Protein AF-0000000068006806 (afdb_homodimer)

Sequence (220 aa):
MESPNSTTNQHSLTNNLVTVPIPILPSEGTYAYVFVKGSLYARDSSIFGCSTDEVQALSKRFQISSIPIDNGVVIKVAPSLIINSLAQLGYKVISSTGEAEVVWTLQRELMESPNSTTNQHSLTNNLVTVPIPILPSEGTYAYVFVKGSLYARDSSIFGCSTDEVQALSKRFQISSIPIDNGVVIKVAPSLIINSLAQLGYKVISSTGEAEVVWTLQREL

InterPro domains:
  IPR009112 GTP cyclohydrolase I, feedback regulatory protein [PF06399] (73-109)
  IPR036717 GFRP superfamily [G3DSA:3.30.1410.10] (33-109)

Secondary structure (DSSP, 8-state):
------------------------------EEEEEEEE-TT-S-EEEES--HHHHHHHHHHHT--EEEETTEEEESS-HHHHHHHHHHTT-EEEEEEESSSEEEEEEEE-/------------------------------EEEEEEEE-TT-S-EEEES--HHHHHHHHHHHT--EEEETTEEEESS-HHHHHHHHHHTT-EEEEEEESSSEEEEEEEE-

Foldseek 3Di:
DDPPPPPPPPPPPPPPPPPPPPPPPPPPFDKFKKKWKDAQPAQKIWIARDDPVLQVVVCVVVVFDWDDDVRTTMTRHGRVVVVVSVVVVAWDFDDWDDDRMIMTMIMHGD/DPDPPPPPPPPPPPPPPPPPPPPPPPPPFDKFKKKWKDAQPAQKIWIARDDPVLQVVVCVVVVFDWDDDVRTTMTRHGRVVVQVSVVVVAWDFDDWDDDRMIMTMIMHGD

Nearest PDB structures (foldseek):
  1wpl-assembly1_K  TM=7.212E-01  e=1.334E-03  Rattus norvegicus
  6g57-assembly1_B  TM=4.844E-01  e=5.124E-02  Homo sapiens
  8ryd-assembly1_B  TM=4.119E-01  e=1.027E-01  Pseudomonas aeruginosa
  1ve3-assembly1_A-3  TM=4.034E-01  e=9.271E-01  Pyrococcus horikoshii
  6mac-assembly1_K-2  TM=1.979E-01  e=7.456E+00  Homo sapiens

Structure (mmCIF, N/CA/C/O backbone):
data_AF-0000000068006806-model_v1
#
loop_
_entity.id
_entity.type
_entity.pdbx_description
1 polymer 'Uncharacterized protein'
#
loop_
_atom_site.group_PDB
_atom_site.id
_atom_site.type_symbol
_atom_site.label_atom_id
_atom_site.label_alt_id
_atom_site.label_comp_id
_atom_site.label_asym_id
_atom_site.label_entity_id
_atom_site.label_seq_id
_atom_site.pdbx_PDB_ins_code
_atom_site.Cartn_x
_atom_site.Cartn_y
_atom_site.Cartn_z
_atom_site.occupancy
_atom_site.B_iso_or_equiv
_atom_site.auth_seq_id
_atom_site.auth_comp_id
_atom_site.auth_asym_id
_atom_site.auth_atom_id
_atom_site.pdbx_PDB_model_num
ATOM 1 N N . MET A 1 1 ? -13.344 79.625 37.75 1 36.62 1 MET A N 1
ATOM 2 C CA . MET A 1 1 ? -12.68 79.062 36.594 1 36.62 1 MET A CA 1
ATOM 3 C C . MET A 1 1 ? -13.023 77.562 36.469 1 36.62 1 MET A C 1
ATOM 5 O O . MET A 1 1 ? -12.523 76.75 37.219 1 36.62 1 MET A O 1
ATOM 9 N N . GLU A 1 2 ? -14.336 77.188 36.156 1 45.06 2 GLU A N 1
ATOM 10 C CA . GLU A 1 2 ? -15.07 75.938 36.094 1 45.06 2 GLU A CA 1
ATOM 11 C C . GLU A 1 2 ? -14.531 75.062 35 1 45.06 2 GLU A C 1
ATOM 13 O O . GLU A 1 2 ? -14.438 75.438 33.844 1 45.06 2 GLU A O 1
ATOM 18 N N . SER A 1 3 ? -13.547 74.188 35.344 1 49.91 3 SER A N 1
ATOM 19 C CA . SER A 1 3 ? -12.852 73.188 34.5 1 49.91 3 SER A CA 1
ATOM 20 C C . SER A 1 3 ? -13.836 72.25 33.812 1 49.91 3 SER A C 1
ATOM 22 O O . SER A 1 3 ? -14.734 71.688 34.469 1 49.91 3 SER A O 1
ATOM 24 N N . PRO A 1 4 ? -14.148 72.438 32.5 1 45.25 4 PRO A N 1
ATOM 25 C CA . PRO A 1 4 ? -15.047 71.562 31.734 1 45.25 4 PRO A CA 1
ATOM 26 C C . PRO A 1 4 ? -14.633 70.125 31.781 1 45.25 4 PRO A C 1
ATOM 28 O O . PRO A 1 4 ? -13.445 69.812 31.703 1 45.25 4 PRO A O 1
ATOM 31 N N . ASN A 1 5 ? -15.281 69.25 32.594 1 45.53 5 ASN A N 1
ATOM 32 C CA . ASN A 1 5 ? -15.172 67.812 32.719 1 45.53 5 ASN A CA 1
ATOM 33 C C . ASN A 1 5 ? -15.414 67.125 31.375 1 45.53 5 ASN A C 1
ATOM 35 O O . ASN A 1 5 ? -16.516 67.125 30.844 1 45.53 5 ASN A O 1
ATOM 39 N N . SER A 1 6 ? -14.516 67.25 30.359 1 45.56 6 SER A N 1
ATOM 40 C CA . SER A 1 6 ? -14.617 66.5 29.125 1 45.56 6 SER A CA 1
ATOM 41 C C . SER A 1 6 ? -14.758 65 29.391 1 45.56 6 SER A C 1
ATOM 43 O O . SER A 1 6 ? -13.875 64.375 30 1 45.56 6 SER A O 1
ATOM 45 N N . THR A 1 7 ? -16.016 64.5 29.594 1 43.03 7 THR A N 1
ATOM 46 C CA . THR A 1 7 ? -16.344 63.062 29.641 1 43.03 7 THR A CA 1
ATOM 47 C C . THR A 1 7 ? -15.828 62.344 28.391 1 43.03 7 THR A C 1
ATOM 49 O O . THR A 1 7 ? -16.219 62.656 27.281 1 43.03 7 THR A O 1
ATOM 52 N N . THR A 1 8 ? -14.539 61.938 28.406 1 37.19 8 THR A N 1
ATOM 53 C CA . THR A 1 8 ? -13.938 61.094 27.406 1 37.19 8 THR A CA 1
ATOM 54 C C . THR A 1 8 ? -14.805 59.844 27.172 1 37.19 8 THR A C 1
ATOM 56 O O . THR A 1 8 ? -15.07 59.094 28.109 1 37.19 8 THR A O 1
ATOM 59 N N . ASN A 1 9 ? -15.781 59.844 26.234 1 38.38 9 ASN A N 1
ATOM 60 C CA . ASN A 1 9 ? -16.484 58.688 25.703 1 38.38 9 ASN A CA 1
ATOM 61 C C . ASN A 1 9 ? -15.523 57.594 25.312 1 38.38 9 ASN A C 1
ATOM 63 O O . ASN A 1 9 ? -14.75 57.719 24.359 1 38.38 9 ASN A O 1
ATOM 67 N N . GLN A 1 10 ? -14.914 56.906 26.297 1 35.94 10 GLN A N 1
ATOM 68 C CA . GLN A 1 10 ? -14.133 55.688 25.984 1 35.94 10 GLN A CA 1
ATOM 69 C C . GLN A 1 10 ? -14.961 54.688 25.172 1 35.94 10 GLN A C 1
ATOM 71 O O . GLN A 1 10 ? -15.945 54.156 25.672 1 35.94 10 GLN A O 1
ATOM 76 N N . HIS A 1 11 ? -15.172 54.938 23.891 1 38.81 11 HIS A N 1
ATOM 77 C CA . HIS A 1 11 ? -15.703 53.906 23.047 1 38.81 11 HIS A CA 1
ATOM 78 C C . HIS A 1 11 ? -14.953 52.594 23.266 1 38.81 11 HIS A C 1
ATOM 80 O O . HIS A 1 11 ? -13.734 52.531 23.109 1 38.81 11 HIS A O 1
ATOM 86 N N . SER A 1 12 ? -15.391 51.812 24.281 1 41.09 12 SER A N 1
ATOM 87 C CA . SER A 1 12 ? -14.953 50.438 24.453 1 41.09 12 SER A CA 1
ATOM 88 C C . SER A 1 12 ? -14.984 49.688 23.141 1 41.09 12 SER A C 1
ATOM 90 O O . SER A 1 12 ? -16.047 49.531 22.516 1 41.09 12 SER A O 1
ATOM 92 N N . LEU A 1 13 ? -13.961 49.844 22.328 1 36.34 13 LEU A N 1
ATOM 93 C CA . LEU A 1 13 ? -13.797 48.938 21.203 1 36.34 13 LEU A CA 1
ATOM 94 C C . LEU A 1 13 ? -13.938 47.5 21.656 1 36.34 13 LEU A C 1
ATOM 96 O O . LEU A 1 13 ? -13.102 46.969 22.391 1 36.34 13 LEU A O 1
ATOM 100 N N . THR A 1 14 ? -15.188 47.125 21.969 1 34.59 14 THR A N 1
ATOM 101 C CA . THR A 1 14 ? -15.406 45.688 22.109 1 34.59 14 THR A CA 1
ATOM 102 C C . THR A 1 14 ? -14.828 44.938 20.922 1 34.59 14 THR A C 1
ATOM 104 O O . THR A 1 14 ? -15.188 45.188 19.781 1 34.59 14 THR A O 1
ATOM 107 N N . ASN A 1 15 ? -13.5 44.75 20.953 1 32.19 15 ASN A N 1
ATOM 108 C CA . ASN A 1 15 ? -12.914 43.781 20.016 1 32.19 15 ASN A CA 1
ATOM 109 C C . ASN A 1 15 ? -13.742 42.5 19.938 1 32.19 15 ASN A C 1
ATOM 111 O O . ASN A 1 15 ? -13.891 41.781 20.938 1 32.19 15 ASN A O 1
ATOM 115 N N . ASN A 1 16 ? -14.875 42.531 19.219 1 35.47 16 ASN A N 1
ATOM 116 C CA . ASN A 1 16 ? -15.531 41.281 18.891 1 35.47 16 ASN A CA 1
ATOM 117 C C . ASN A 1 16 ? -14.523 40.219 18.453 1 35.47 16 ASN A C 1
ATOM 119 O O . ASN A 1 16 ? -13.922 40.312 17.391 1 35.47 16 ASN A O 1
ATOM 123 N N . LEU A 1 17 ? -13.789 39.656 19.391 1 34.5 17 LEU A N 1
ATOM 124 C CA . LEU A 1 17 ? -12.992 38.469 19.141 1 34.5 17 LEU A CA 1
ATOM 125 C C . LEU A 1 17 ? -13.797 37.438 18.344 1 34.5 17 LEU A C 1
ATOM 127 O O . LEU A 1 17 ? -14.805 36.938 18.844 1 34.5 17 LEU A O 1
ATOM 131 N N . VAL A 1 18 ? -14.047 37.656 17.094 1 34.06 18 VAL A N 1
ATOM 132 C CA . VAL A 1 18 ? -14.633 36.594 16.281 1 34.06 18 VAL A CA 1
ATOM 133 C C . VAL A 1 18 ? -13.781 35.344 16.391 1 34.06 18 VAL A C 1
ATOM 135 O O . VAL A 1 18 ? -12.586 35.344 16.078 1 34.06 18 VAL A O 1
ATOM 138 N N . THR A 1 19 ? -14.023 34.531 17.375 1 36.97 19 THR A N 1
ATOM 139 C CA . THR A 1 19 ? -13.422 33.188 17.391 1 36.97 19 THR A CA 1
ATOM 140 C C . THR A 1 19 ? -13.797 32.438 16.125 1 36.97 19 THR A C 1
ATOM 142 O O . THR A 1 19 ? -14.977 32.188 15.875 1 36.97 19 THR A O 1
ATOM 145 N N . VAL A 1 20 ? -13.195 32.688 15.078 1 36.69 20 VAL A N 1
ATOM 146 C CA . VAL A 1 20 ? -13.422 31.828 13.914 1 36.69 20 VAL A CA 1
ATOM 147 C C . VAL A 1 20 ? -13.148 30.375 14.281 1 36.69 20 VAL A C 1
ATOM 149 O O . VAL A 1 20 ? -12.047 30.016 14.711 1 36.69 20 VAL A O 1
ATOM 152 N N . PRO A 1 21 ? -14.242 29.656 14.625 1 34.88 21 PRO A N 1
ATOM 153 C CA . PRO A 1 21 ? -13.914 28.25 14.859 1 34.88 21 PRO A CA 1
ATOM 154 C C . PRO A 1 21 ? -12.984 27.688 13.789 1 34.88 21 PRO A C 1
ATOM 156 O O . PRO A 1 21 ? -13.141 27.984 12.602 1 34.88 21 PRO A O 1
ATOM 159 N N . ILE A 1 22 ? -11.711 27.594 13.984 1 37.59 22 ILE A N 1
ATOM 160 C CA . ILE A 1 22 ? -10.891 26.828 13.062 1 37.59 22 ILE A CA 1
ATOM 161 C C . ILE A 1 22 ? -11.562 25.484 12.773 1 37.59 22 ILE A C 1
ATOM 163 O O . ILE A 1 22 ? -11.883 24.734 13.695 1 37.59 22 ILE A O 1
ATOM 167 N N . PRO A 1 23 ? -12.281 25.438 11.672 1 36.56 23 PRO A N 1
ATOM 168 C CA . PRO A 1 23 ? -12.836 24.094 11.477 1 36.56 23 PRO A CA 1
ATOM 169 C C . PRO A 1 23 ? -11.867 22.984 11.883 1 36.56 23 PRO A C 1
ATOM 171 O O . PRO A 1 23 ? -10.656 23.125 11.719 1 36.56 23 PRO A O 1
ATOM 174 N N . ILE A 1 24 ? -12.109 22.312 12.961 1 41.22 24 ILE A N 1
ATOM 175 C CA . ILE A 1 24 ? -11.344 21.109 13.25 1 41.22 24 ILE A CA 1
ATOM 176 C C . ILE A 1 24 ? -11.078 20.344 11.961 1 41.22 24 ILE A C 1
ATOM 178 O O . ILE A 1 24 ? -12.016 19.938 11.266 1 41.22 24 ILE A O 1
ATOM 182 N N . LEU A 1 25 ? -10.219 20.719 11.094 1 43.91 25 LEU A N 1
ATOM 183 C CA . LEU A 1 25 ? -9.883 19.906 9.938 1 43.91 25 LEU A CA 1
ATOM 184 C C . LEU A 1 25 ? -10.086 18.422 10.242 1 43.91 25 LEU A C 1
ATOM 186 O O . LEU A 1 25 ? -9.672 17.938 11.305 1 43.91 25 LEU A O 1
ATOM 190 N N . PRO A 1 26 ? -11.094 17.828 9.703 1 45.5 26 PRO A N 1
ATOM 191 C CA . PRO A 1 26 ? -11.273 16.391 9.977 1 45.5 26 PRO A CA 1
ATOM 192 C C . PRO A 1 26 ? -9.945 15.664 10.164 1 45.5 26 PRO A C 1
ATOM 194 O O . PRO A 1 26 ? -8.969 15.961 9.477 1 45.5 26 PRO A O 1
ATOM 197 N N . SER A 1 27 ? -9.602 15.289 11.391 1 51.03 27 SER A N 1
ATOM 198 C CA . SER A 1 27 ? -8.414 14.477 11.633 1 51.03 27 SER A CA 1
ATOM 199 C C . SER A 1 27 ? -8.18 13.484 10.492 1 51.03 27 SER A C 1
ATOM 201 O O . SER A 1 27 ? -9.094 12.742 10.117 1 51.03 27 SER A O 1
ATOM 203 N N . GLU A 1 28 ? -7.543 13.93 9.469 1 61.91 28 GLU A N 1
ATOM 204 C CA . GLU A 1 28 ? -7.328 12.977 8.383 1 61.91 28 GLU A CA 1
ATOM 205 C C . GLU A 1 28 ? -7.145 11.562 8.922 1 61.91 28 GLU A C 1
ATOM 207 O O . GLU A 1 28 ? -6.398 11.344 9.883 1 61.91 28 GLU A O 1
ATOM 212 N N . GLY A 1 29 ? -8.133 10.719 8.734 1 76.62 29 GLY A N 1
ATOM 213 C CA . GLY A 1 29 ? -8.211 9.352 9.227 1 76.62 29 GLY A CA 1
ATOM 214 C C . GLY A 1 29 ? -6.984 8.523 8.891 1 76.62 29 GLY A C 1
ATOM 215 O O . GLY A 1 29 ? -6.094 8.992 8.172 1 76.62 29 GLY A O 1
ATOM 216 N N . THR A 1 30 ? -6.738 7.504 9.648 1 90.5 30 THR A N 1
ATOM 217 C CA . THR A 1 30 ? -5.727 6.492 9.375 1 90.5 30 THR A CA 1
ATOM 218 C C . THR A 1 30 ? -6.215 5.52 8.305 1 90.5 30 THR A C 1
ATOM 220 O O . THR A 1 30 ? -7.414 5.25 8.203 1 90.5 30 THR A O 1
ATOM 223 N N . TYR A 1 31 ? -5.332 5.129 7.504 1 96.06 31 TYR A N 1
ATOM 224 C CA . TYR A 1 31 ? -5.711 4.289 6.375 1 96.06 31 TYR A CA 1
ATOM 225 C C . TYR A 1 31 ? -4.914 2.988 6.375 1 96.06 31 TYR A C 1
ATOM 227 O O . TYR A 1 31 ? -3.799 2.936 6.895 1 96.06 31 TYR A O 1
ATOM 235 N N . ALA A 1 32 ? -5.539 2.006 5.848 1 97.88 32 ALA A N 1
ATOM 236 C CA . ALA A 1 32 ? -4.867 0.764 5.469 1 97.88 32 ALA A CA 1
ATOM 237 C C . ALA A 1 32 ? -4.77 0.633 3.953 1 97.88 32 ALA A C 1
ATOM 239 O O . ALA A 1 32 ? -5.691 1.026 3.23 1 97.88 32 ALA A O 1
ATOM 240 N N . TYR A 1 33 ? -3.643 0.091 3.557 1 98.75 33 TYR A N 1
ATOM 241 C CA . TYR A 1 33 ? -3.436 -0.106 2.127 1 98.75 33 TYR A CA 1
ATOM 242 C C . TYR A 1 33 ? -3.277 -1.586 1.798 1 98.75 33 TYR A C 1
ATOM 244 O O . TYR A 1 33 ? -2.631 -2.328 2.541 1 98.75 33 TYR A O 1
ATOM 252 N N . VAL A 1 34 ? -3.881 -1.957 0.67 1 98.94 34 VAL A N 1
ATOM 253 C CA . VAL A 1 34 ? -3.705 -3.266 0.048 1 98.94 34 VAL A CA 1
ATOM 254 C C . VAL A 1 34 ? -3.33 -3.092 -1.423 1 98.94 34 VAL A C 1
ATOM 256 O O . VAL A 1 34 ? -3.609 -2.051 -2.021 1 98.94 34 VAL A O 1
ATOM 259 N N . PHE A 1 35 ? -2.66 -4.059 -1.944 1 98.88 35 PHE A N 1
ATOM 260 C CA . PHE A 1 35 ? -2.158 -4.004 -3.312 1 98.88 35 PHE A CA 1
ATOM 261 C C . PHE A 1 35 ? -2.553 -5.258 -4.082 1 98.88 35 PHE A C 1
ATOM 263 O O . PHE A 1 35 ? -2.395 -6.375 -3.586 1 98.88 35 PHE A O 1
ATOM 270 N N . VAL A 1 36 ? -3.074 -5.059 -5.238 1 98.88 36 VAL A N 1
ATOM 271 C CA . VAL A 1 36 ? -3.387 -6.148 -6.156 1 98.88 36 VAL A CA 1
ATOM 272 C C . VAL A 1 36 ? -2.529 -6.031 -7.414 1 98.88 36 VAL A C 1
ATOM 274 O O . VAL A 1 36 ? -2.439 -4.953 -8.008 1 98.88 36 VAL A O 1
ATOM 277 N N . LYS A 1 37 ? -1.861 -7.055 -7.758 1 98.69 37 LYS A N 1
ATOM 278 C CA . LYS A 1 37 ? -1.035 -7.082 -8.961 1 98.69 37 LYS A CA 1
ATOM 279 C C . LYS A 1 37 ? -1.467 -8.203 -9.898 1 98.69 37 LYS A C 1
ATOM 281 O O . LYS A 1 37 ? -1.68 -9.336 -9.461 1 98.69 37 LYS A O 1
ATOM 286 N N . GLY A 1 38 ? -1.641 -7.871 -11.109 1 98.31 38 GLY A N 1
ATOM 287 C CA . GLY A 1 38 ? -1.981 -8.867 -12.109 1 98.31 38 GLY A CA 1
ATOM 288 C C . GLY A 1 38 ? -2.326 -8.266 -13.461 1 98.31 38 GLY A C 1
ATOM 289 O O . GLY A 1 38 ? -2.281 -7.043 -13.633 1 98.31 38 GLY A O 1
ATOM 290 N N . SER A 1 39 ? -2.541 -9.117 -14.461 1 98.06 39 SER A N 1
ATOM 291 C CA . SER A 1 39 ? -3.086 -8.742 -15.758 1 98.06 39 SER A CA 1
ATOM 292 C C . SER A 1 39 ? -4.602 -8.898 -15.789 1 98.06 39 SER A C 1
ATOM 294 O O . SER A 1 39 ? -5.141 -9.867 -15.25 1 98.06 39 SER A O 1
ATOM 296 N N . LEU A 1 40 ? -5.23 -7.91 -16.469 1 97.56 40 LEU A N 1
ATOM 297 C CA . LEU A 1 40 ? -6.684 -7.992 -16.578 1 97.56 40 LEU A CA 1
ATOM 298 C C . LEU A 1 40 ? -7.105 -9.188 -17.422 1 97.56 40 LEU A C 1
ATOM 300 O O . LEU A 1 40 ? -8.266 -9.594 -17.391 1 97.56 40 LEU A O 1
ATOM 304 N N . TYR A 1 41 ? -6.133 -9.781 -18.156 1 98.06 41 TYR A N 1
ATOM 305 C CA . TYR A 1 41 ? -6.402 -10.953 -18.969 1 98.06 41 TYR A CA 1
ATOM 306 C C . TYR A 1 41 ? -6.121 -12.234 -18.203 1 98.06 41 TYR A C 1
ATOM 308 O O . TYR A 1 41 ? -6.41 -13.336 -18.688 1 98.06 41 TYR A O 1
ATOM 316 N N . ALA A 1 42 ? -5.57 -12.172 -17.094 1 98.19 42 ALA A N 1
ATOM 317 C CA . ALA A 1 42 ? -5.148 -13.336 -16.328 1 98.19 42 ALA A CA 1
ATOM 318 C C . ALA A 1 42 ? -6.289 -13.867 -15.453 1 98.19 42 ALA A C 1
ATOM 320 O O . ALA A 1 42 ? -7.316 -13.203 -15.297 1 98.19 42 ALA A O 1
ATOM 321 N N . ARG A 1 43 ? -6 -15.086 -15 1 98.25 43 ARG A N 1
ATOM 322 C CA . ARG A 1 43 ? -6.992 -15.742 -14.156 1 98.25 43 ARG A CA 1
ATOM 323 C C . ARG A 1 43 ? -6.492 -15.883 -12.727 1 98.25 43 ARG A C 1
ATOM 325 O O . ARG A 1 43 ? -7.008 -16.688 -11.961 1 98.25 43 ARG A O 1
ATOM 332 N N . ASP A 1 44 ? -5.422 -15.133 -12.445 1 98.62 44 ASP A N 1
ATOM 333 C CA . ASP A 1 44 ? -4.887 -15.102 -11.086 1 98.62 44 ASP A CA 1
ATOM 334 C C . ASP A 1 44 ? -4.461 -13.695 -10.688 1 98.62 44 ASP A C 1
ATOM 336 O O . ASP A 1 44 ? -4.242 -12.836 -11.555 1 98.62 44 ASP A O 1
ATOM 340 N N . SER A 1 45 ? -4.43 -13.43 -9.445 1 98.69 45 SER A N 1
ATOM 341 C CA . SER A 1 45 ? -4.023 -12.148 -8.867 1 98.69 45 SER A CA 1
ATOM 342 C C . SER A 1 45 ? -3.086 -12.352 -7.684 1 98.69 45 SER A C 1
ATOM 344 O O . SER A 1 45 ? -3.299 -13.242 -6.859 1 98.69 45 SER A O 1
ATOM 346 N N . SER A 1 46 ? -2.027 -11.562 -7.625 1 98.69 46 SER A N 1
ATOM 347 C CA . SER A 1 46 ? -1.233 -11.445 -6.406 1 98.69 46 SER A CA 1
ATOM 348 C C . SER A 1 46 ? -1.757 -10.328 -5.512 1 98.69 46 SER A C 1
ATOM 350 O O . SER A 1 46 ? -2.025 -9.219 -5.984 1 98.69 46 SER A O 1
ATOM 352 N N . ILE A 1 47 ? -1.908 -10.617 -4.234 1 98.88 47 ILE A N 1
ATOM 353 C CA . ILE A 1 47 ? -2.488 -9.68 -3.275 1 98.88 47 ILE A CA 1
ATOM 354 C C . ILE A 1 47 ? -1.522 -9.469 -2.111 1 98.88 47 ILE A C 1
ATOM 356 O O . ILE A 1 47 ? -0.971 -10.43 -1.572 1 98.88 47 ILE A O 1
ATOM 360 N N . PHE A 1 48 ? -1.288 -8.203 -1.729 1 98.75 48 PHE A N 1
ATOM 361 C CA . PHE A 1 48 ? -0.385 -7.84 -0.642 1 98.75 48 PHE A CA 1
ATOM 362 C C . PHE A 1 48 ? -1.075 -6.914 0.351 1 98.75 48 PHE A C 1
ATOM 364 O O . PHE A 1 48 ? -1.918 -6.102 -0.033 1 98.75 48 PHE A O 1
ATOM 371 N N . GLY A 1 49 ? -0.733 -7.031 1.611 1 98.62 49 GLY A N 1
ATOM 372 C CA . GLY A 1 49 ? -1.231 -6.109 2.617 1 98.62 49 GLY A CA 1
ATOM 373 C C . GLY A 1 49 ? -2.533 -6.562 3.252 1 98.62 49 GLY A C 1
ATOM 374 O O . GLY A 1 49 ? -2.945 -6.027 4.281 1 98.62 49 GLY A O 1
ATOM 375 N N . CYS A 1 50 ? -3.174 -7.52 2.732 1 98.38 50 CYS A N 1
ATOM 376 C CA . CYS A 1 50 ? -4.426 -8 3.305 1 98.38 50 CYS A CA 1
ATOM 377 C C . CYS A 1 50 ? -4.18 -8.742 4.617 1 98.38 50 CYS A C 1
ATOM 379 O O . CYS A 1 50 ? -3.205 -9.484 4.738 1 98.38 50 CYS A O 1
ATOM 381 N N . SER A 1 51 ? -5.109 -8.523 5.484 1 97.69 51 SER A N 1
ATOM 382 C CA . SER A 1 51 ? -5.09 -9.359 6.68 1 97.69 51 SER A CA 1
ATOM 383 C C . SER A 1 51 ? -5.43 -10.805 6.348 1 97.69 51 SER A C 1
ATOM 385 O O . SER A 1 51 ? -5.988 -11.094 5.285 1 97.69 51 SER A O 1
ATOM 387 N N . THR A 1 52 ? -5.105 -11.727 7.324 1 97.31 52 THR A N 1
ATOM 388 C CA . THR A 1 52 ? -5.438 -13.141 7.176 1 97.31 52 THR A CA 1
ATOM 389 C C . THR A 1 52 ? -6.949 -13.328 7.047 1 97.31 52 THR A C 1
ATOM 391 O O . THR A 1 52 ? -7.414 -14.133 6.238 1 97.31 52 THR A O 1
ATOM 394 N N . ASP A 1 53 ? -7.75 -12.594 7.797 1 97.75 53 ASP A N 1
ATOM 395 C CA . ASP A 1 53 ? -9.203 -12.688 7.746 1 97.75 53 ASP A CA 1
ATOM 396 C C . ASP A 1 53 ? -9.734 -12.281 6.375 1 97.75 53 ASP A C 1
ATOM 398 O O . ASP A 1 53 ? -10.664 -12.898 5.852 1 97.75 53 ASP A O 1
ATOM 402 N N . GLU A 1 54 ? -9.148 -11.211 5.91 1 98.12 54 GLU A N 1
ATOM 403 C CA . GLU A 1 54 ? -9.578 -10.727 4.602 1 98.12 54 GLU A CA 1
ATOM 404 C C . GLU A 1 54 ? -9.266 -11.742 3.508 1 98.12 54 GLU A C 1
ATOM 406 O O . GLU A 1 54 ? -10.086 -11.977 2.617 1 98.12 54 GLU A O 1
ATOM 411 N N . VAL A 1 55 ? -8.109 -12.367 3.559 1 98.56 55 VAL A N 1
ATOM 412 C CA . VAL A 1 55 ? -7.723 -13.398 2.602 1 98.56 55 VAL A CA 1
ATOM 413 C C . VAL A 1 55 ? -8.688 -14.578 2.695 1 98.56 55 VAL A C 1
ATOM 415 O O . VAL A 1 55 ? -9.117 -15.125 1.673 1 98.56 55 VAL A O 1
ATOM 418 N N . GLN A 1 56 ? -9.016 -14.945 3.861 1 98 56 GLN A N 1
ATOM 419 C CA . GLN A 1 56 ? -9.945 -16.047 4.066 1 98 56 GLN A CA 1
ATOM 420 C C . GLN A 1 56 ? -11.32 -15.719 3.502 1 98 56 GLN A C 1
ATOM 422 O O . GLN A 1 56 ? -11.984 -16.594 2.928 1 98 56 GLN A O 1
ATOM 427 N N . ALA A 1 57 ? -11.727 -14.5 3.646 1 97.75 57 ALA A N 1
ATOM 428 C CA . ALA A 1 57 ? -13.016 -14.062 3.109 1 97.75 57 ALA A CA 1
ATOM 429 C C . ALA A 1 57 ? -13.039 -14.172 1.588 1 97.75 57 ALA A C 1
ATOM 431 O O . ALA A 1 57 ? -14.031 -14.617 1.007 1 97.75 57 ALA A O 1
ATOM 432 N N . LEU A 1 58 ? -11.953 -13.742 1.021 1 98.19 58 LEU A N 1
ATOM 433 C CA . LEU A 1 58 ? -11.844 -13.836 -0.431 1 98.19 58 LEU A CA 1
ATOM 434 C C . LEU A 1 58 ? -11.898 -15.289 -0.882 1 98.19 58 LEU A C 1
ATOM 436 O O . LEU A 1 58 ? -12.617 -15.625 -1.826 1 98.19 58 LEU A O 1
ATOM 440 N N . SER A 1 59 ? -11.148 -16.141 -0.222 1 98.12 59 SER A N 1
ATOM 441 C CA . SER A 1 59 ? -11.102 -17.547 -0.562 1 98.12 59 SER A CA 1
ATOM 442 C C . SER A 1 59 ? -12.477 -18.203 -0.444 1 98.12 59 SER A C 1
ATOM 444 O O . SER A 1 59 ? -12.867 -19 -1.297 1 98.12 59 SER A O 1
ATOM 446 N N . LYS A 1 60 ? -13.109 -17.844 0.583 1 97.56 60 LYS A N 1
ATOM 447 C CA . LYS A 1 60 ? -14.453 -18.391 0.812 1 97.56 60 LYS A CA 1
ATOM 448 C C . LYS A 1 60 ? -15.422 -17.906 -0.261 1 97.56 60 LYS A C 1
ATOM 450 O O . LYS A 1 60 ? -16.234 -18.688 -0.758 1 97.56 60 LYS A O 1
ATOM 455 N N . ARG A 1 61 ? -15.352 -16.688 -0.601 1 97.75 61 ARG A N 1
ATOM 456 C CA . ARG A 1 61 ? -16.25 -16.078 -1.582 1 97.75 61 ARG A CA 1
ATOM 457 C C . ARG A 1 61 ? -16.156 -16.797 -2.924 1 97.75 61 ARG A C 1
ATOM 459 O O . ARG A 1 61 ? -17.172 -17.031 -3.588 1 97.75 61 ARG A O 1
ATOM 466 N N . PHE A 1 62 ? -14.945 -17.094 -3.277 1 98.06 62 PHE A N 1
ATOM 467 C CA . PHE A 1 62 ? -14.742 -17.656 -4.609 1 98.06 62 PHE A CA 1
ATOM 468 C C . PHE A 1 62 ? -14.562 -19.156 -4.539 1 98.06 62 PHE A C 1
ATOM 470 O O . PHE A 1 62 ? -14.383 -19.812 -5.566 1 98.06 62 PHE A O 1
ATOM 477 N N . GLN A 1 63 ? -14.562 -19.797 -3.363 1 98.06 63 GLN A N 1
ATOM 478 C CA . GLN A 1 63 ? -14.359 -21.234 -3.152 1 98.06 63 GLN A CA 1
ATOM 479 C C . GLN A 1 63 ? -13.047 -21.703 -3.773 1 98.06 63 GLN A C 1
ATOM 481 O O . GLN A 1 63 ? -13.016 -22.703 -4.48 1 98.06 63 GLN A O 1
ATOM 486 N N . ILE A 1 64 ? -12 -20.922 -3.627 1 98.12 64 ILE A N 1
ATOM 487 C CA . ILE A 1 64 ? -10.664 -21.188 -4.148 1 98.12 64 ILE A CA 1
ATOM 488 C C . ILE A 1 64 ? -9.625 -20.922 -3.062 1 98.12 64 ILE A C 1
ATOM 490 O O . ILE A 1 64 ? -9.711 -19.922 -2.352 1 98.12 64 ILE A O 1
ATOM 494 N N . SER A 1 65 ? -8.672 -21.75 -2.904 1 97.62 65 SER A N 1
ATOM 495 C CA . SER A 1 65 ? -7.637 -21.562 -1.894 1 97.62 65 SER A CA 1
ATOM 496 C C . SER A 1 65 ? -6.602 -20.531 -2.346 1 97.62 65 SER A C 1
ATOM 498 O O . SER A 1 65 ? -6.363 -20.375 -3.543 1 97.62 65 SER A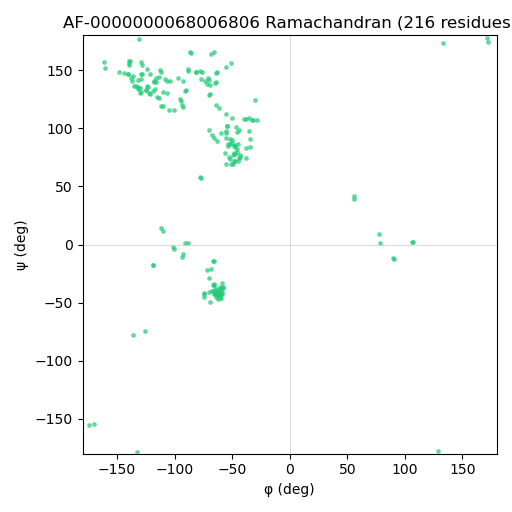 O 1
ATOM 500 N N . SER A 1 66 ? -6.082 -19.875 -1.424 1 98.38 66 SER A N 1
ATOM 501 C CA . SER A 1 66 ? -4.969 -18.969 -1.688 1 98.38 66 SER A CA 1
ATOM 502 C C . SER A 1 66 ? -3.629 -19.688 -1.589 1 98.38 66 SER A C 1
ATOM 504 O O . SER A 1 66 ? -3.498 -20.656 -0.848 1 98.38 66 SER A O 1
ATOM 506 N N . ILE A 1 67 ? -2.623 -19.219 -2.35 1 98.5 67 ILE A N 1
ATOM 507 C CA . ILE A 1 67 ? -1.26 -19.75 -2.328 1 98.5 67 ILE A CA 1
ATOM 508 C C . ILE A 1 67 ? -0.317 -18.703 -1.737 1 98.5 67 ILE A C 1
ATOM 510 O O . ILE A 1 67 ? -0.21 -17.578 -2.258 1 98.5 67 ILE A O 1
ATOM 514 N N . PRO A 1 68 ? 0.35 -19 -0.63 1 98.25 68 PRO A N 1
ATOM 515 C CA . PRO A 1 68 ? 1.267 -18.031 -0.031 1 98.25 68 PRO A CA 1
ATOM 516 C C . PRO A 1 68 ? 2.459 -17.703 -0.931 1 98.25 68 PRO A C 1
ATOM 518 O O . PRO A 1 68 ? 3 -18.609 -1.585 1 98.25 68 PRO A O 1
ATOM 521 N N . ILE A 1 69 ? 2.896 -16.516 -1.025 1 98.19 69 ILE A N 1
ATOM 522 C CA . ILE A 1 69 ? 4.125 -16.031 -1.64 1 98.19 69 ILE A CA 1
ATOM 523 C C . ILE A 1 69 ? 4.82 -15.055 -0.694 1 98.19 69 ILE A C 1
ATOM 525 O O . ILE A 1 69 ? 4.32 -14.773 0.399 1 98.19 69 ILE A O 1
ATOM 529 N N . ASP A 1 70 ? 5.93 -14.523 -1.169 1 97.12 70 ASP A N 1
ATOM 530 C CA . ASP A 1 70 ? 6.602 -13.531 -0.34 1 97.12 70 ASP A CA 1
ATOM 531 C C . ASP A 1 70 ? 5.723 -12.289 -0.157 1 97.12 70 ASP A C 1
ATOM 533 O O . ASP A 1 70 ? 5.312 -11.664 -1.137 1 97.12 70 ASP A O 1
ATOM 537 N N . ASN A 1 71 ? 5.363 -11.938 1.012 1 98.12 71 ASN A N 1
ATOM 538 C CA . ASN A 1 71 ? 4.699 -10.703 1.424 1 98.12 71 ASN A CA 1
ATOM 539 C C . ASN A 1 71 ? 3.209 -10.742 1.102 1 98.12 71 ASN A C 1
ATOM 541 O O . ASN A 1 71 ? 2.514 -9.734 1.261 1 98.12 71 ASN A O 1
ATOM 545 N N . GLY A 1 72 ? 2.754 -11.906 0.534 1 98.62 72 GLY A N 1
ATOM 546 C CA . GLY A 1 72 ? 1.348 -11.914 0.165 1 98.62 72 GLY A CA 1
ATOM 547 C C . GLY A 1 72 ? 0.847 -13.289 -0.24 1 98.62 72 GLY A C 1
ATOM 548 O O . GLY A 1 72 ? 1.311 -14.305 0.283 1 98.62 72 GLY A O 1
ATOM 549 N N . VAL A 1 73 ? -0.246 -13.211 -1.091 1 98.88 73 VAL A N 1
ATOM 550 C CA . VAL A 1 73 ? -0.866 -14.445 -1.562 1 98.88 73 VAL A CA 1
ATOM 551 C C . VAL A 1 73 ? -1.213 -14.312 -3.043 1 98.88 73 VAL A C 1
ATOM 553 O O . VAL A 1 73 ? -1.342 -13.203 -3.562 1 98.88 73 VAL A O 1
ATOM 556 N N . VAL A 1 74 ? -1.329 -15.5 -3.637 1 98.81 74 VAL A N 1
ATOM 557 C CA . VAL A 1 74 ? -1.926 -15.594 -4.965 1 98.81 74 VAL A CA 1
ATOM 558 C C . VAL A 1 74 ? -3.283 -16.281 -4.875 1 98.81 74 VAL A C 1
ATOM 560 O O . VAL A 1 74 ? -3.424 -17.297 -4.188 1 98.81 74 VAL A O 1
ATOM 563 N N . ILE A 1 75 ? -4.23 -15.719 -5.461 1 98.75 75 ILE A N 1
ATOM 564 C CA . ILE A 1 75 ? -5.539 -16.344 -5.609 1 98.75 75 ILE A CA 1
ATOM 565 C C . ILE A 1 75 ? -5.863 -16.531 -7.09 1 98.75 75 ILE A C 1
ATOM 567 O O . ILE A 1 75 ? -5.684 -15.602 -7.887 1 98.75 75 ILE A O 1
ATOM 571 N N . LYS A 1 76 ? -6.301 -17.703 -7.48 1 98.75 76 LYS A N 1
ATOM 572 C CA . LYS A 1 76 ? -6.605 -18.016 -8.875 1 98.75 76 LYS A CA 1
ATOM 573 C C . LYS A 1 76 ? -7.945 -17.422 -9.289 1 98.75 76 LYS A C 1
ATOM 575 O O . LYS A 1 76 ? -8.859 -18.156 -9.695 1 98.75 76 LYS A O 1
ATOM 580 N N . VAL A 1 77 ? -8.055 -16.172 -9.156 1 98.75 77 VAL A N 1
ATOM 581 C CA . VAL A 1 77 ? -9.195 -15.336 -9.531 1 98.75 77 VAL A CA 1
ATOM 582 C C . VAL A 1 77 ? -8.703 -14.07 -10.227 1 98.75 77 VAL A C 1
ATOM 584 O O . VAL A 1 77 ? -7.691 -13.484 -9.828 1 98.75 77 VAL A O 1
ATOM 587 N N . ALA A 1 78 ? -9.453 -13.586 -11.203 1 98.81 78 ALA A N 1
ATOM 588 C CA . ALA A 1 78 ? -9.062 -12.422 -11.992 1 98.81 78 ALA A CA 1
ATOM 589 C C . ALA A 1 78 ? -8.992 -11.164 -11.125 1 98.81 78 ALA A C 1
ATOM 591 O O . ALA A 1 78 ? -9.82 -10.977 -10.227 1 98.81 78 ALA A O 1
ATOM 592 N N . PRO A 1 79 ? -8.078 -10.234 -11.461 1 98.75 79 PRO A N 1
ATOM 593 C CA . PRO A 1 79 ? -7.898 -9.031 -10.648 1 98.75 79 PRO A CA 1
ATOM 594 C C . PRO A 1 79 ? -9.172 -8.195 -10.547 1 98.75 79 PRO A C 1
ATOM 596 O O . PRO A 1 79 ? -9.461 -7.637 -9.484 1 98.75 79 PRO A O 1
ATOM 599 N N . SER A 1 80 ? -9.914 -8.125 -11.625 1 98.75 80 SER A N 1
ATOM 600 C CA . SER A 1 80 ? -11.125 -7.312 -11.609 1 98.75 80 SER A CA 1
ATOM 601 C C . SER A 1 80 ? -12.109 -7.812 -10.555 1 98.75 80 SER A C 1
ATOM 603 O O . SER A 1 80 ? -12.734 -7.012 -9.852 1 98.75 80 SER A O 1
ATOM 605 N N . LEU A 1 81 ? -12.18 -9.039 -10.391 1 98.75 81 LEU A N 1
ATOM 606 C CA . LEU A 1 81 ? -13.086 -9.633 -9.414 1 98.75 81 LEU A CA 1
ATOM 607 C C . LEU A 1 81 ? -12.562 -9.445 -8 1 98.75 81 LEU A C 1
ATOM 609 O O . LEU A 1 81 ? -13.328 -9.109 -7.09 1 98.75 81 LEU A O 1
ATOM 613 N N . ILE A 1 82 ? -11.242 -9.641 -7.805 1 98.88 82 ILE A N 1
ATOM 614 C CA . ILE A 1 82 ? -10.617 -9.453 -6.5 1 98.88 82 ILE A CA 1
ATOM 615 C C . ILE A 1 82 ? -10.82 -8.016 -6.031 1 98.88 82 ILE A C 1
ATOM 617 O O . ILE A 1 82 ? -11.234 -7.781 -4.895 1 98.88 82 ILE A O 1
ATOM 621 N N . ILE A 1 83 ? -10.594 -7.066 -6.918 1 98.88 83 ILE A N 1
ATOM 622 C CA . ILE A 1 83 ? -10.672 -5.652 -6.582 1 98.88 83 ILE A CA 1
ATOM 623 C C . ILE A 1 83 ? -12.109 -5.297 -6.199 1 98.88 83 ILE A C 1
ATOM 625 O O . ILE A 1 83 ? -12.344 -4.609 -5.203 1 98.88 83 ILE A O 1
ATOM 629 N N . ASN A 1 84 ? -13.047 -5.797 -6.914 1 98.75 84 ASN A N 1
ATOM 630 C CA . ASN A 1 84 ? -14.453 -5.527 -6.605 1 98.75 84 ASN A CA 1
ATOM 631 C C . ASN A 1 84 ? -14.867 -6.156 -5.281 1 98.75 84 ASN A C 1
ATOM 633 O O . ASN A 1 84 ? -15.703 -5.602 -4.559 1 98.75 84 ASN A O 1
ATOM 637 N N . SER A 1 85 ? -14.297 -7.305 -4.992 1 98.69 85 SER A N 1
ATOM 638 C CA . SER A 1 85 ? -14.578 -7.93 -3.703 1 98.69 85 SER A CA 1
ATOM 639 C C . SER A 1 85 ? -13.992 -7.117 -2.553 1 98.69 85 SER A C 1
ATOM 641 O O . SER A 1 85 ? -14.641 -6.957 -1.513 1 98.69 85 SER A O 1
ATOM 643 N N . LEU A 1 86 ? -12.812 -6.594 -2.74 1 98.69 86 LEU A N 1
ATOM 644 C CA . LEU A 1 86 ? -12.188 -5.742 -1.733 1 98.69 86 LEU A CA 1
ATOM 645 C C . LEU A 1 86 ? -12.969 -4.441 -1.558 1 98.69 86 LEU A C 1
ATOM 647 O O . LEU A 1 86 ? -13.062 -3.914 -0.447 1 98.69 86 LEU A O 1
ATOM 651 N N . ALA A 1 87 ? -13.547 -3.963 -2.695 1 98.56 87 ALA A N 1
ATOM 652 C CA . ALA A 1 87 ? -14.406 -2.785 -2.611 1 98.56 87 ALA A CA 1
ATOM 653 C C . ALA A 1 87 ? -15.578 -3.027 -1.667 1 98.56 87 ALA A C 1
ATOM 655 O O . ALA A 1 87 ? -15.992 -2.129 -0.93 1 98.56 87 ALA A O 1
ATOM 656 N N . GLN A 1 88 ? -16 -4.227 -1.667 1 97.5 88 GLN A N 1
ATOM 657 C CA . GLN A 1 88 ? -17.109 -4.578 -0.781 1 97.5 88 GLN A CA 1
ATOM 658 C C . GLN A 1 88 ? -16.656 -4.598 0.677 1 97.5 88 GLN A C 1
ATOM 660 O O . GLN A 1 88 ? -17.484 -4.52 1.589 1 97.5 88 GLN A O 1
ATOM 665 N N . LEU A 1 89 ? -15.367 -4.762 0.846 1 96.75 89 LEU A N 1
ATOM 666 C CA . LEU A 1 89 ? -14.812 -4.727 2.197 1 96.75 89 LEU A CA 1
ATOM 667 C C . LEU A 1 89 ? -14.453 -3.301 2.598 1 96.75 89 LEU A C 1
ATOM 669 O O . LEU A 1 89 ? -13.875 -3.078 3.664 1 96.75 89 LEU A O 1
ATOM 673 N N . GLY A 1 90 ? -14.688 -2.324 1.749 1 97.44 90 GLY A N 1
ATOM 674 C CA . GLY A 1 90 ? -14.508 -0.921 2.082 1 97.44 90 GLY A CA 1
ATOM 675 C C . GLY A 1 90 ? -13.289 -0.303 1.422 1 97.44 90 GLY A C 1
ATOM 676 O O . GLY A 1 90 ? -12.984 0.872 1.64 1 97.44 90 GLY A O 1
ATOM 677 N N . TYR A 1 91 ? -12.609 -1.076 0.628 1 98.44 91 TYR A N 1
ATOM 678 C CA . TYR A 1 91 ? -11.43 -0.536 -0.032 1 98.44 91 TYR A CA 1
ATOM 679 C C . TYR A 1 91 ? -11.812 0.27 -1.268 1 98.44 91 TYR A C 1
ATOM 681 O O . TYR A 1 91 ? -12.75 -0.09 -1.983 1 98.44 91 TYR A O 1
ATOM 689 N N . LYS A 1 92 ? -11 1.337 -1.586 1 98.62 92 LYS A N 1
ATOM 690 C CA . LYS A 1 92 ? -11.086 2.145 -2.801 1 98.62 92 LYS A CA 1
ATOM 691 C C . LYS A 1 92 ? -9.758 2.145 -3.553 1 98.62 92 LYS A C 1
ATOM 693 O O . LYS A 1 92 ? -8.695 2.26 -2.943 1 98.62 92 LYS A O 1
ATOM 698 N N . VAL A 1 93 ? -9.906 1.977 -4.836 1 98.81 93 VAL A N 1
ATOM 699 C CA . VAL A 1 93 ? -8.703 2.146 -5.645 1 98.81 93 VAL A CA 1
ATOM 700 C C . VAL A 1 93 ? -8.305 3.619 -5.668 1 98.81 93 VAL A C 1
ATOM 702 O O . VAL A 1 93 ? -9.102 4.48 -6.043 1 98.81 93 VAL A O 1
ATOM 705 N N . ILE A 1 94 ? -7.012 3.832 -5.34 1 98.56 94 ILE A N 1
ATOM 706 C CA . ILE A 1 94 ? -6.602 5.23 -5.289 1 98.56 94 ILE A CA 1
ATOM 707 C C . ILE A 1 94 ? -5.508 5.484 -6.32 1 98.56 94 ILE A C 1
ATOM 709 O O . ILE A 1 94 ? -5.219 6.637 -6.66 1 98.56 94 ILE A O 1
ATOM 713 N N . SER A 1 95 ? -4.832 4.484 -6.832 1 98.5 95 SER A N 1
ATOM 714 C CA . SER A 1 95 ? -3.805 4.609 -7.863 1 98.5 95 SER A CA 1
ATOM 715 C C . SER A 1 95 ? -3.559 3.279 -8.562 1 98.5 95 SER A C 1
ATOM 717 O O . SER A 1 95 ? -3.773 2.215 -7.98 1 98.5 95 SER A O 1
ATOM 719 N N . SER A 1 96 ? -3.158 3.344 -9.766 1 98.38 96 SER A N 1
ATOM 720 C CA . SER A 1 96 ? -2.729 2.17 -10.523 1 98.38 96 SER A CA 1
ATOM 721 C C . SER A 1 96 ? -1.52 2.484 -11.398 1 98.38 96 SER A C 1
ATOM 723 O O . SER A 1 96 ? -1.354 3.619 -11.852 1 98.38 96 SER A O 1
ATOM 725 N N . THR A 1 97 ? -0.669 1.505 -11.578 1 98.31 97 THR A N 1
ATOM 726 C CA . THR A 1 97 ? 0.503 1.666 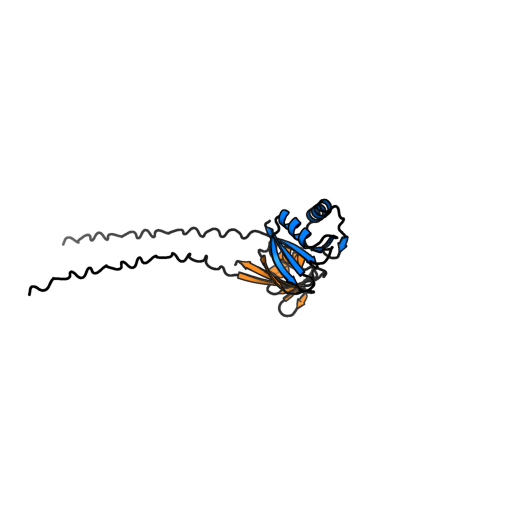-12.43 1 98.31 97 THR A CA 1
ATOM 727 C C . THR A 1 97 ? 0.872 0.344 -13.102 1 98.31 97 THR A C 1
ATOM 729 O O . THR A 1 97 ? 0.614 -0.729 -12.555 1 98.31 97 THR A O 1
ATOM 732 N N . GLY A 1 98 ? 1.395 0.455 -14.266 1 96.81 98 GLY A N 1
ATOM 733 C CA . GLY A 1 98 ? 1.793 -0.721 -15.023 1 96.81 98 GLY A CA 1
ATOM 734 C C . GLY A 1 98 ? 1.334 -0.686 -16.469 1 96.81 98 GLY A C 1
ATOM 735 O O . GLY A 1 98 ? 0.667 0.261 -16.891 1 96.81 98 GLY A O 1
ATOM 736 N N . GLU A 1 99 ? 1.808 -1.68 -17.219 1 92.19 99 GLU A N 1
ATOM 737 C CA . GLU A 1 99 ? 1.418 -1.817 -18.625 1 92.19 99 GLU A CA 1
ATOM 738 C C . GLU A 1 99 ? 0.848 -3.205 -18.906 1 92.19 99 GLU A C 1
ATOM 740 O O . GLU A 1 99 ? -0.368 -3.402 -18.859 1 92.19 99 GLU A O 1
ATOM 745 N N . ALA A 1 100 ? 1.744 -4.207 -18.969 1 92.31 100 ALA A N 1
ATOM 746 C CA . ALA A 1 100 ? 1.272 -5.578 -19.156 1 92.31 100 ALA A CA 1
ATOM 747 C C . ALA A 1 100 ? 0.648 -6.117 -17.875 1 92.31 100 ALA A C 1
ATOM 749 O O . ALA A 1 100 ? -0.403 -6.762 -17.906 1 92.31 100 ALA A O 1
ATOM 750 N N . GLU A 1 101 ? 1.248 -5.91 -16.828 1 96.12 101 GLU A N 1
ATOM 751 C CA . GLU A 1 101 ? 0.697 -6.117 -15.492 1 96.12 101 GLU A CA 1
ATOM 752 C C . GLU A 1 101 ? 0.547 -4.793 -14.742 1 96.12 101 GLU A C 1
ATOM 754 O O . GLU A 1 101 ? 1.354 -3.879 -14.922 1 96.12 101 GLU A O 1
ATOM 759 N N . VAL A 1 102 ? -0.528 -4.812 -14 1 98.19 102 VAL A N 1
ATOM 760 C CA . VAL A 1 102 ? -0.858 -3.584 -13.289 1 98.19 102 VAL A CA 1
ATOM 761 C C . VAL A 1 102 ? -0.828 -3.838 -11.781 1 98.19 102 VAL A C 1
ATOM 763 O O . VAL A 1 102 ? -1.212 -4.914 -11.32 1 98.19 102 VAL A O 1
ATOM 766 N N . VAL A 1 103 ? -0.289 -2.85 -11.031 1 98.69 103 VAL A N 1
ATOM 767 C CA . VAL A 1 103 ? -0.459 -2.787 -9.586 1 98.69 103 VAL A CA 1
ATOM 768 C C . VAL A 1 103 ? -1.546 -1.774 -9.234 1 98.69 103 VAL A C 1
ATOM 770 O O . VAL A 1 103 ? -1.426 -0.589 -9.555 1 98.69 103 VAL A O 1
ATOM 773 N N . TRP A 1 104 ? -2.645 -2.24 -8.641 1 98.75 104 TRP A N 1
ATOM 774 C CA . TRP A 1 104 ? -3.658 -1.36 -8.062 1 98.75 104 TRP A CA 1
ATOM 775 C C . TRP A 1 104 ? -3.42 -1.158 -6.574 1 98.75 104 TRP A C 1
ATOM 777 O O . TRP A 1 104 ? -3.316 -2.129 -5.816 1 98.75 104 TRP A O 1
ATOM 787 N N . THR A 1 105 ? -3.275 0.146 -6.133 1 98.88 105 THR A N 1
ATOM 788 C CA . THR A 1 105 ? -3.207 0.517 -4.723 1 98.88 105 THR A CA 1
ATOM 789 C C . THR A 1 105 ? -4.594 0.869 -4.188 1 98.88 105 THR A C 1
ATOM 791 O O . THR A 1 105 ? -5.254 1.769 -4.711 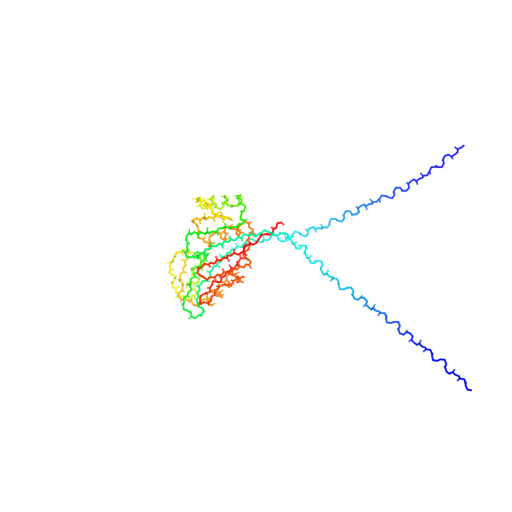1 98.88 105 THR A O 1
ATOM 794 N N . LEU A 1 106 ? -5.039 0.097 -3.211 1 98.88 106 LEU A N 1
ATOM 795 C CA . LEU A 1 106 ? -6.352 0.335 -2.615 1 98.88 106 LEU A CA 1
ATOM 796 C C . LEU A 1 106 ? -6.211 0.822 -1.177 1 98.88 106 LEU A C 1
ATOM 798 O O . LEU A 1 106 ? -5.285 0.423 -0.468 1 98.88 106 LEU A O 1
ATOM 802 N N . GLN A 1 107 ? -7.16 1.62 -0.832 1 98.62 107 GLN A N 1
ATOM 803 C CA . GLN A 1 107 ? -7.133 2.221 0.499 1 98.62 107 GLN A CA 1
ATOM 804 C C . GLN A 1 107 ? -8.469 2.031 1.216 1 98.62 107 GLN A C 1
ATOM 806 O O . GLN A 1 107 ? -9.523 2.037 0.582 1 98.62 107 GLN A O 1
ATOM 811 N N . ARG A 1 108 ? -8.359 1.795 2.498 1 97.94 108 ARG A N 1
ATOM 812 C CA . ARG A 1 108 ? -9.539 1.768 3.354 1 97.94 108 ARG A CA 1
ATOM 813 C C . ARG A 1 108 ? -9.328 2.604 4.609 1 97.94 108 ARG A C 1
ATOM 815 O O . ARG A 1 108 ? -8.258 2.549 5.223 1 97.94 108 ARG A O 1
ATOM 822 N N . GLU A 1 109 ? -10.305 3.359 4.879 1 94.62 109 GLU A N 1
ATOM 823 C CA . GLU A 1 109 ? -10.234 4.117 6.129 1 94.62 109 GLU A CA 1
ATOM 824 C C . GLU A 1 109 ? -10.422 3.205 7.336 1 94.62 109 GLU A C 1
ATOM 826 O O . GLU A 1 109 ? -11.281 2.32 7.328 1 94.62 109 GLU A O 1
ATOM 831 N N . LEU A 1 110 ? -9.508 3.535 8.367 1 90.5 110 LEU A N 1
ATOM 832 C CA . LEU A 1 110 ? -9.609 2.748 9.586 1 90.5 110 LEU A CA 1
ATOM 833 C C . LEU A 1 110 ? -10.359 3.518 10.672 1 90.5 110 LEU A C 1
ATOM 835 O O . LEU A 1 110 ? -10.289 4.746 10.727 1 90.5 110 LEU A O 1
ATOM 839 N N . MET B 1 1 ? -45.562 71.688 -37.531 1 33.44 1 MET B N 1
ATOM 840 C CA . MET B 1 1 ? -44.5 70.688 -37.688 1 33.44 1 MET B CA 1
ATOM 841 C C . MET B 1 1 ? -43.938 70.312 -36.344 1 33.44 1 MET B C 1
ATOM 843 O O . MET B 1 1 ? -42.969 70.875 -35.875 1 33.44 1 MET B O 1
ATOM 847 N N . GLU B 1 2 ? -44.812 70.062 -35.219 1 43.69 2 GLU B N 1
ATOM 848 C CA . GLU B 1 2 ? -44.469 69.875 -33.812 1 43.69 2 GLU B CA 1
ATOM 849 C C . GLU B 1 2 ? -43.75 68.5 -33.625 1 43.69 2 GLU B C 1
ATOM 851 O O . GLU B 1 2 ? -44.25 67.5 -34.094 1 43.69 2 GLU B O 1
ATOM 856 N N . SER B 1 3 ? -42.375 68.562 -33.562 1 46.62 3 SER B N 1
ATOM 857 C CA . SER B 1 3 ? -41.406 67.5 -33.312 1 46.62 3 SER B CA 1
ATOM 858 C C . SER B 1 3 ? -41.781 66.688 -32.062 1 46.62 3 SER B C 1
ATOM 860 O O . SER B 1 3 ? -42.094 67.25 -31.016 1 46.62 3 SER B O 1
ATOM 862 N N . PRO B 1 4 ? -42.25 65.375 -32.188 1 47.59 4 PRO B N 1
ATOM 863 C CA . PRO B 1 4 ? -42.562 64.438 -31.078 1 47.59 4 PRO B CA 1
ATOM 864 C C . PRO B 1 4 ? -41.375 64.25 -30.141 1 47.59 4 PRO B C 1
ATOM 866 O O . PRO B 1 4 ? -40.25 64.25 -30.578 1 47.59 4 PRO B O 1
ATOM 869 N N . ASN B 1 5 ? -41.375 64.688 -28.891 1 46 5 ASN B N 1
ATOM 870 C CA . ASN B 1 5 ? -40.5 64.438 -27.734 1 46 5 ASN B CA 1
ATOM 871 C C . ASN B 1 5 ? -40.281 62.969 -27.469 1 46 5 ASN B C 1
ATOM 873 O O . ASN B 1 5 ? -41.219 62.281 -27.094 1 46 5 ASN B O 1
ATOM 877 N N . SER B 1 6 ? -39.562 62.219 -28.312 1 46.84 6 SER B N 1
ATOM 878 C CA . SER B 1 6 ? -39.219 60.812 -28.031 1 46.84 6 SER B CA 1
ATOM 879 C C . SER B 1 6 ? -38.5 60.719 -26.688 1 46.84 6 SER B C 1
ATOM 881 O O . SER B 1 6 ? -37.438 61.312 -26.5 1 46.84 6 SER B O 1
ATOM 883 N N . THR B 1 7 ? -39.25 60.5 -25.578 1 43.56 7 THR B N 1
ATOM 884 C CA . THR B 1 7 ? -38.719 60.125 -24.266 1 43.56 7 THR B CA 1
ATOM 885 C C . THR B 1 7 ? -37.812 58.938 -24.375 1 43.56 7 THR B C 1
ATOM 887 O O . THR B 1 7 ? -38.219 57.875 -24.859 1 43.56 7 THR B O 1
ATOM 890 N N . THR B 1 8 ? -36.469 59.094 -24.578 1 41 8 THR B N 1
ATOM 891 C CA . THR B 1 8 ? -35.406 58.094 -24.469 1 41 8 THR B CA 1
ATOM 892 C C . THR B 1 8 ? -35.531 57.312 -23.172 1 41 8 THR B C 1
ATOM 894 O O . THR B 1 8 ? -35.438 57.875 -22.094 1 41 8 THR B O 1
ATOM 897 N N . ASN B 1 9 ? -36.344 56.25 -23.078 1 42.69 9 ASN B N 1
ATOM 898 C CA . ASN B 1 9 ? -36.375 55.281 -22.016 1 42.69 9 ASN B CA 1
ATOM 899 C C . ASN B 1 9 ? -34.969 54.75 -21.703 1 42.69 9 ASN B C 1
ATOM 901 O O . ASN B 1 9 ? -34.375 54.062 -22.547 1 42.69 9 ASN B O 1
ATOM 905 N N . GLN B 1 10 ? -34.094 55.5 -20.984 1 41.12 10 GLN B N 1
ATOM 906 C CA . GLN B 1 10 ? -32.812 54.969 -20.453 1 41.12 10 GLN B CA 1
ATOM 907 C C . GLN B 1 10 ? -33.062 53.688 -19.656 1 41.12 10 GLN B C 1
ATOM 909 O O . GLN B 1 10 ? -33.656 53.719 -18.594 1 41.12 10 GLN B O 1
ATOM 914 N N . HIS B 1 11 ? -33.344 52.594 -20.281 1 44.06 11 HIS B N 1
ATOM 915 C CA . HIS B 1 11 ? -33.312 51.312 -19.578 1 44.06 11 HIS B CA 1
ATOM 916 C C . HIS B 1 11 ? -32.031 51.188 -18.766 1 44.06 11 HIS B C 1
ATOM 918 O O . HIS B 1 11 ? -30.922 51.219 -19.344 1 44.06 11 HIS B O 1
ATOM 924 N N . SER B 1 12 ? -31.969 51.75 -17.516 1 48.97 12 SER B N 1
ATOM 925 C CA . SER B 1 12 ? -30.891 51.469 -16.578 1 48.97 12 SER B CA 1
ATOM 926 C C . SER B 1 12 ? -30.578 49.969 -16.531 1 48.97 12 SER B C 1
ATOM 928 O O . SER B 1 12 ? -31.453 49.156 -16.234 1 48.97 12 SER B O 1
ATOM 930 N N . LEU B 1 13 ? -29.719 49.469 -17.406 1 43.75 13 LEU B N 1
ATOM 931 C CA . LEU B 1 13 ? -29.125 48.156 -17.266 1 43.75 13 LEU B CA 1
ATOM 932 C C . LEU B 1 13 ? -28.562 47.969 -15.859 1 43.75 13 LEU B C 1
ATOM 934 O O . LEU B 1 13 ? -27.562 48.594 -15.484 1 43.75 13 LEU B O 1
ATOM 938 N N . THR B 1 14 ? -29.516 47.875 -14.875 1 43.38 14 THR B N 1
ATOM 939 C CA . THR B 1 14 ? -28.984 47.406 -13.602 1 43.38 14 THR B CA 1
ATOM 940 C C . THR B 1 14 ? -28.156 46.125 -13.805 1 43.38 14 THR B C 1
ATOM 942 O O . THR B 1 14 ? -28.625 45.156 -14.398 1 43.38 14 THR B O 1
ATOM 945 N N . ASN B 1 15 ? -26.812 46.281 -14.125 1 44.69 15 ASN B N 1
ATOM 946 C CA . ASN B 1 15 ? -25.859 45.188 -14.07 1 44.69 15 ASN B CA 1
ATOM 947 C C . ASN B 1 15 ? -26.016 44.375 -12.781 1 44.69 15 ASN B C 1
ATOM 949 O O . ASN B 1 15 ? -25.859 44.938 -11.688 1 44.69 15 ASN B O 1
ATOM 953 N N . ASN B 1 16 ? -27 43.469 -12.711 1 51.59 16 ASN B N 1
ATOM 954 C CA . ASN B 1 16 ? -27.031 42.5 -11.625 1 51.59 16 ASN B CA 1
ATOM 955 C C . ASN B 1 16 ? -25.656 41.906 -11.359 1 51.59 16 ASN B C 1
ATOM 957 O O . ASN B 1 16 ? -25.141 41.125 -12.18 1 51.59 16 ASN B O 1
ATOM 961 N N . LEU B 1 17 ? -24.719 42.656 -10.719 1 51.19 17 LEU B N 1
ATOM 962 C CA . LEU B 1 17 ? -23.469 42.125 -10.211 1 51.19 17 LEU B CA 1
ATOM 963 C C . LEU B 1 17 ? -23.719 40.844 -9.422 1 51.19 17 LEU B C 1
ATOM 965 O O . LEU B 1 17 ? -24.375 40.875 -8.375 1 51.19 17 LEU B O 1
ATOM 969 N N . VAL B 1 18 ? -23.938 39.719 -10.031 1 55.88 18 VAL B N 1
ATOM 970 C CA . VAL B 1 18 ? -23.984 38.469 -9.312 1 55.88 18 VAL B CA 1
ATOM 971 C C . VAL B 1 18 ? -22.641 38.219 -8.609 1 55.88 18 VAL B C 1
ATOM 973 O O . VAL B 1 18 ? -21.594 38.219 -9.25 1 55.88 18 VAL B O 1
ATOM 976 N N . THR B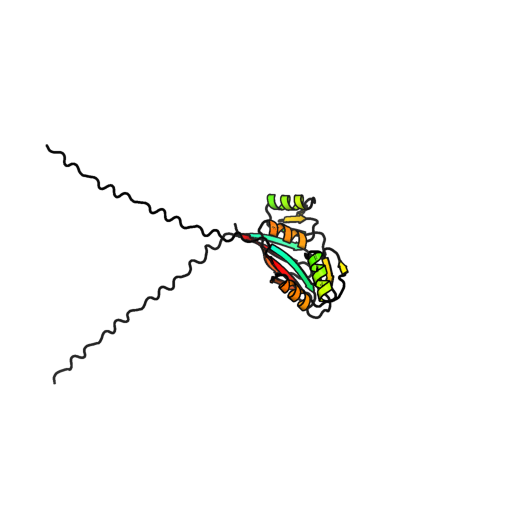 1 19 ? -22.484 38.562 -7.328 1 53.88 19 THR B N 1
ATOM 977 C CA . THR B 1 19 ? -21.328 38.156 -6.531 1 53.88 19 THR B CA 1
ATOM 978 C C . THR B 1 19 ? -21.266 36.656 -6.379 1 53.88 19 THR B C 1
ATOM 980 O O . THR B 1 19 ? -22.203 36.031 -5.859 1 53.88 19 THR B O 1
ATOM 983 N N . VAL B 1 20 ? -20.625 36 -7.289 1 56.72 20 VAL B N 1
ATOM 984 C CA . VAL B 1 20 ? -20.375 34.562 -7.082 1 56.72 20 VAL B CA 1
ATOM 985 C C . VAL B 1 20 ? -19.406 34.375 -5.918 1 56.72 20 VAL B C 1
ATOM 987 O O . VAL B 1 20 ? -18.266 34.844 -5.969 1 56.72 20 VAL B O 1
ATOM 990 N N . PRO B 1 21 ? -19.953 34.156 -4.719 1 48.78 21 PRO B N 1
ATOM 991 C CA . PRO B 1 21 ? -18.969 33.906 -3.668 1 48.78 21 PRO B CA 1
ATOM 992 C C . PRO B 1 21 ? -17.891 32.906 -4.094 1 48.78 21 PRO B C 1
ATOM 994 O O . PRO B 1 21 ? -18.219 31.891 -4.75 1 48.78 21 PRO B O 1
ATOM 997 N N . ILE B 1 22 ? -16.656 33.312 -4.492 1 52 22 ILE B N 1
ATOM 998 C CA . ILE B 1 22 ? -15.578 32.344 -4.68 1 52 22 ILE B CA 1
ATOM 999 C C . ILE B 1 22 ? -15.375 31.531 -3.398 1 52 22 ILE B C 1
ATOM 1001 O O . ILE B 1 22 ? -15.125 32.094 -2.332 1 52 22 ILE B O 1
ATOM 1005 N N . PRO B 1 23 ? -15.969 30.375 -3.387 1 46.69 23 PRO B N 1
ATOM 1006 C CA . PRO B 1 23 ? -15.672 29.641 -2.154 1 46.69 23 PRO B CA 1
ATOM 1007 C C . PRO B 1 23 ? -14.219 29.797 -1.715 1 46.69 23 PRO B C 1
ATOM 1009 O O . PRO B 1 23 ? -13.328 29.938 -2.557 1 46.69 23 PRO B O 1
ATOM 1012 N N . ILE B 1 24 ? -13.914 30.516 -0.677 1 50.09 24 ILE B N 1
ATOM 1013 C CA . ILE B 1 24 ? -12.586 30.469 -0.085 1 50.09 24 ILE B CA 1
ATOM 1014 C C . ILE B 1 24 ? -12.055 29.047 -0.116 1 50.09 24 ILE B C 1
ATOM 1016 O O . ILE B 1 24 ? -12.664 28.141 0.461 1 50.09 24 ILE B O 1
ATOM 1020 N N . LEU B 1 25 ? -11.484 28.625 -1.244 1 51.09 25 LEU B N 1
ATOM 1021 C C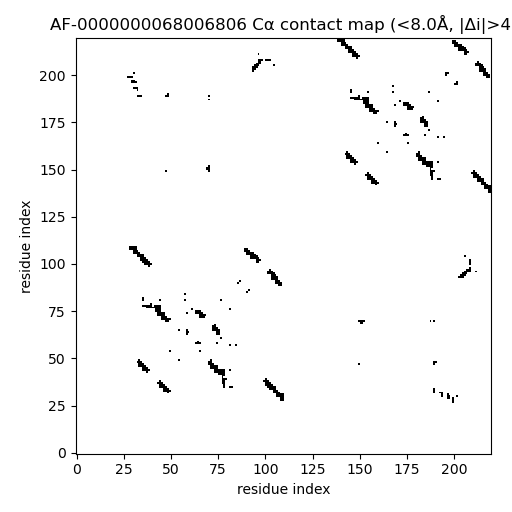A . LEU B 1 25 ? -10.82 27.328 -1.262 1 51.09 25 LEU B CA 1
ATOM 1022 C C . LEU B 1 25 ? -10.148 27.047 0.076 1 51.09 25 LEU B C 1
ATOM 1024 O O . LEU B 1 25 ? -9.523 27.938 0.661 1 51.09 25 LEU B O 1
ATOM 1028 N N . PRO B 1 26 ? -10.703 26.109 0.829 1 51.12 26 PRO B N 1
ATOM 1029 C CA . PRO B 1 26 ? -9.938 25.828 2.049 1 51.12 26 PRO B CA 1
ATOM 1030 C C . PRO B 1 26 ? -8.438 26.062 1.876 1 51.12 26 PRO B C 1
ATOM 1032 O O . PRO B 1 26 ? -7.922 25.969 0.76 1 51.12 26 PRO B O 1
ATOM 1035 N N . SER B 1 27 ? -7.836 26.891 2.695 1 53.22 27 SER B N 1
ATOM 1036 C CA . SER B 1 27 ? -6.395 27.125 2.707 1 53.22 27 SER B CA 1
ATOM 1037 C C . SER B 1 27 ? -5.621 25.859 2.367 1 53.22 27 SER B C 1
ATOM 1039 O O . SER B 1 27 ? -5.848 24.797 2.969 1 53.22 27 SER B O 1
ATOM 1041 N N . GLU B 1 28 ? -5.387 25.719 1.135 1 61.88 28 GLU B N 1
ATOM 1042 C CA . GLU B 1 28 ? -4.535 24.594 0.739 1 61.88 28 GLU B CA 1
ATOM 1043 C C . GLU B 1 28 ? -3.441 24.344 1.771 1 61.88 28 GLU B C 1
ATOM 1045 O O . GLU B 1 28 ? -2.736 25.266 2.176 1 61.88 28 GLU B O 1
ATOM 1050 N N . GLY B 1 29 ? -3.693 23.391 2.652 1 72.31 29 GLY B N 1
ATOM 1051 C CA . GLY B 1 29 ? -2.697 23.125 3.674 1 72.31 29 GLY B CA 1
ATOM 1052 C C . GLY B 1 29 ? -1.325 22.812 3.104 1 72.31 29 GLY B C 1
ATOM 1053 O O . GLY B 1 29 ? -1.156 22.75 1.885 1 72.31 29 GLY B O 1
ATOM 1054 N N . THR B 1 30 ? -0.303 23.078 3.828 1 89.69 30 THR B N 1
ATOM 1055 C CA . THR B 1 30 ? 1.059 22.656 3.506 1 89.69 30 THR B CA 1
ATOM 1056 C C . THR B 1 30 ? 1.214 21.156 3.654 1 89.69 30 THR B C 1
ATOM 1058 O O . THR B 1 30 ? 0.619 20.547 4.547 1 89.69 30 THR B O 1
ATOM 1061 N N . TYR B 1 31 ? 1.918 20.578 2.645 1 94 31 TYR B N 1
ATOM 1062 C CA . TYR B 1 31 ? 2.055 19.141 2.65 1 94 31 TYR B CA 1
ATOM 1063 C C . TYR B 1 31 ? 3.523 18.719 2.684 1 94 31 TYR B C 1
ATOM 1065 O O . TYR B 1 31 ? 4.387 19.453 2.18 1 94 31 TYR B O 1
ATOM 1073 N N . ALA B 1 32 ? 3.781 17.625 3.326 1 96.12 32 ALA B N 1
ATOM 1074 C CA . ALA B 1 32 ? 5.039 16.891 3.203 1 96.12 32 ALA B CA 1
ATOM 1075 C C . ALA B 1 32 ? 4.863 15.648 2.344 1 96.12 32 ALA B C 1
ATOM 1077 O O . ALA B 1 32 ? 3.824 14.984 2.406 1 96.12 32 ALA B O 1
ATOM 1078 N N . TYR B 1 33 ? 5.895 15.367 1.486 1 98.31 33 TYR B N 1
ATOM 1079 C CA . TYR B 1 33 ? 5.863 14.188 0.63 1 98.31 33 TYR B CA 1
ATOM 1080 C C . TYR B 1 33 ? 6.992 13.227 0.987 1 98.31 33 TYR B C 1
ATOM 1082 O O . TYR B 1 33 ? 8.109 13.656 1.278 1 98.31 33 TYR B O 1
ATOM 1090 N N . VAL B 1 34 ? 6.668 12 0.958 1 98.81 34 VAL B N 1
ATOM 1091 C CA . VAL B 1 34 ? 7.652 10.922 1.071 1 98.81 34 VAL B CA 1
ATOM 1092 C C . VAL B 1 34 ? 7.449 9.922 -0.06 1 98.81 34 VAL B C 1
ATOM 1094 O O . VAL B 1 34 ? 6.391 9.883 -0.688 1 98.81 34 VAL B O 1
ATOM 1097 N N . PHE B 1 35 ? 8.492 9.18 -0.375 1 98.88 35 PHE B N 1
ATOM 1098 C CA . PHE B 1 35 ? 8.484 8.25 -1.504 1 98.88 35 PHE B CA 1
ATOM 1099 C C . PHE B 1 35 ? 8.984 6.875 -1.083 1 98.88 35 PHE B C 1
ATOM 1101 O O . PHE B 1 35 ? 10 6.762 -0.397 1 98.88 35 PHE B O 1
ATOM 1108 N N . VAL B 1 36 ? 8.273 5.922 -1.416 1 98.94 36 VAL B N 1
ATOM 1109 C CA . VAL B 1 36 ? 8.68 4.535 -1.216 1 98.94 36 VAL B CA 1
ATOM 1110 C C . VAL B 1 36 ? 8.891 3.857 -2.568 1 98.94 36 VAL B C 1
ATOM 1112 O O . VAL B 1 36 ? 8.023 3.926 -3.443 1 98.94 36 VAL B O 1
ATOM 1115 N N . LYS B 1 37 ? 10.062 3.27 -2.775 1 98.88 37 LYS B N 1
ATOM 1116 C CA . LYS B 1 37 ? 10.375 2.564 -4.016 1 98.88 37 LYS B CA 1
ATOM 1117 C C . LYS B 1 37 ? 10.734 1.105 -3.742 1 98.88 37 LYS B C 1
ATOM 1119 O O . LYS B 1 37 ? 11.508 0.809 -2.834 1 98.88 37 LYS B O 1
ATOM 1124 N N . GLY B 1 38 ? 10.102 0.221 -4.461 1 98.69 38 GLY B N 1
ATOM 1125 C CA . GLY B 1 38 ? 10.414 -1.193 -4.332 1 98.69 38 GLY B CA 1
ATOM 1126 C C . GLY B 1 38 ? 9.453 -2.09 -5.086 1 98.69 38 GLY B C 1
ATOM 1127 O O . GLY B 1 38 ? 8.531 -1.604 -5.75 1 98.69 38 GLY B O 1
ATOM 1128 N N . SER B 1 39 ? 9.742 -3.416 -5.035 1 98.38 39 SER B N 1
ATOM 1129 C CA . SER B 1 39 ? 8.836 -4.445 -5.539 1 98.38 39 SER B CA 1
ATOM 1130 C C . SER B 1 39 ? 7.992 -5.039 -4.414 1 98.38 39 SER B C 1
ATOM 1132 O O . SER B 1 39 ? 8.484 -5.234 -3.301 1 98.38 39 SER B O 1
ATOM 1134 N N . LEU B 1 40 ? 6.762 -5.324 -4.758 1 98.38 40 LEU B N 1
ATOM 1135 C CA . LEU B 1 40 ? 5.883 -5.926 -3.76 1 98.38 40 LEU B CA 1
ATOM 1136 C C . LEU B 1 40 ? 6.367 -7.32 -3.377 1 98.38 40 LEU B C 1
ATOM 1138 O O . LEU B 1 40 ? 5.977 -7.855 -2.338 1 98.38 40 LEU B O 1
ATOM 1142 N N . TYR B 1 41 ? 7.258 -7.871 -4.152 1 98.38 41 TYR B N 1
ATOM 1143 C CA . TYR B 1 41 ? 7.816 -9.195 -3.912 1 98.38 41 TYR B CA 1
ATOM 1144 C C . TYR B 1 41 ? 9.109 -9.109 -3.113 1 98.38 41 TYR B C 1
ATOM 1146 O O . TYR B 1 41 ? 9.641 -10.125 -2.654 1 98.38 41 TYR B O 1
ATOM 1154 N N . ALA B 1 42 ? 9.633 -7.93 -2.955 1 98.5 42 ALA B N 1
ATOM 1155 C CA . ALA B 1 42 ? 10.945 -7.746 -2.342 1 98.5 42 ALA B CA 1
ATOM 1156 C C . ALA B 1 42 ? 10.836 -7.684 -0.822 1 98.5 42 ALA B C 1
ATOM 1158 O O . ALA B 1 42 ? 9.75 -7.484 -0.278 1 98.5 42 ALA B O 1
ATOM 1159 N N . ARG B 1 43 ? 11.93 -7.832 -0.245 1 98.44 43 ARG B N 1
ATOM 1160 C CA . ARG B 1 43 ? 11.992 -7.809 1.213 1 98.44 43 ARG B CA 1
ATOM 1161 C C . ARG B 1 43 ? 12.695 -6.547 1.71 1 98.44 43 ARG B C 1
ATOM 1163 O O . ARG B 1 43 ? 13.125 -6.484 2.861 1 98.44 43 ARG B O 1
ATOM 1170 N N . ASP B 1 44 ? 12.891 -5.602 0.783 1 98.69 44 ASP B N 1
ATOM 1171 C CA . ASP B 1 44 ? 13.477 -4.312 1.142 1 98.69 44 ASP B CA 1
ATOM 1172 C C . ASP B 1 44 ? 12.781 -3.172 0.405 1 98.69 44 ASP B C 1
ATOM 1174 O O . ASP B 1 44 ? 12.125 -3.393 -0.62 1 98.69 44 ASP B O 1
ATOM 1178 N N . SER B 1 45 ? 12.883 -2.021 0.921 1 98.75 45 SER B N 1
ATOM 1179 C CA . SER B 1 45 ? 12.328 -0.804 0.339 1 98.75 45 SER B CA 1
ATOM 1180 C C . SER B 1 45 ? 13.32 0.352 0.423 1 98.75 45 SER B C 1
ATOM 1182 O O . SER B 1 45 ? 14.008 0.515 1.434 1 98.75 45 SER B O 1
ATOM 1184 N N . SER B 1 46 ? 13.406 1.163 -0.598 1 98.88 46 SER B N 1
ATOM 1185 C CA . SER B 1 46 ? 14.062 2.465 -0.533 1 98.88 46 SER B CA 1
ATOM 1186 C C . SER B 1 46 ? 13.078 3.564 -0.159 1 98.88 46 SER B C 1
ATOM 1188 O O . SER B 1 46 ? 11.984 3.646 -0.729 1 98.88 46 SER B O 1
ATOM 1190 N N . ILE B 1 47 ? 13.406 4.359 0.745 1 98.94 47 ILE B N 1
ATOM 1191 C CA . ILE B 1 47 ? 12.531 5.402 1.271 1 98.94 47 ILE B CA 1
ATOM 1192 C C . ILE B 1 47 ?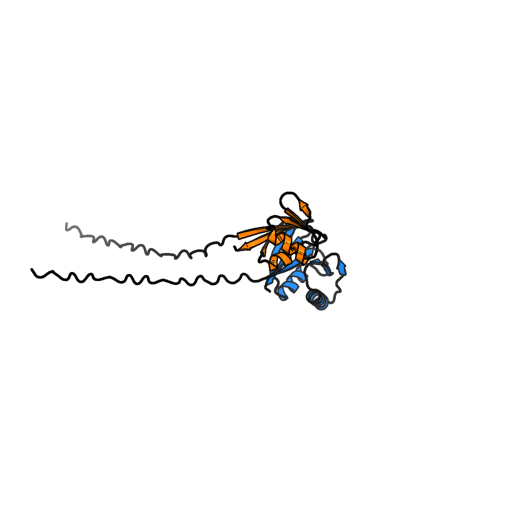 13.227 6.758 1.152 1 98.94 47 ILE B C 1
ATOM 1194 O O . ILE B 1 47 ? 14.391 6.902 1.512 1 98.94 47 ILE B O 1
ATOM 1198 N N . PHE B 1 48 ? 12.523 7.73 0.662 1 98.88 48 PHE B N 1
ATOM 1199 C CA . PHE B 1 48 ? 13.062 9.07 0.46 1 98.88 48 PHE B CA 1
ATOM 1200 C C . PHE B 1 48 ? 12.141 10.117 1.083 1 98.88 48 PHE B C 1
ATOM 1202 O O . PHE B 1 48 ? 10.93 9.938 1.137 1 98.88 48 PHE B O 1
ATOM 1209 N N . GLY B 1 49 ? 12.695 11.203 1.597 1 98.62 49 GLY B N 1
ATOM 1210 C CA . GLY B 1 49 ? 11.914 12.328 2.07 1 98.62 49 GLY B CA 1
ATOM 1211 C C . GLY B 1 49 ? 11.547 12.227 3.537 1 98.62 49 GLY B C 1
ATOM 1212 O O . GLY B 1 49 ? 11.102 13.203 4.141 1 98.62 49 GLY B O 1
ATOM 1213 N N . CYS B 1 50 ? 11.711 11.109 4.164 1 97.94 50 CYS B N 1
ATOM 1214 C CA . CYS B 1 50 ? 11.383 10.945 5.574 1 97.94 50 CYS B CA 1
ATOM 1215 C C . CYS B 1 50 ? 12.359 11.703 6.457 1 97.94 50 CYS B C 1
ATOM 1217 O O . CYS B 1 50 ? 13.562 11.727 6.184 1 97.94 50 CYS B O 1
ATOM 1219 N N . SER B 1 51 ? 11.789 12.266 7.477 1 97 51 SER B N 1
ATOM 1220 C CA . SER B 1 51 ? 12.68 12.836 8.492 1 97 51 SER B CA 1
ATOM 1221 C C . SER B 1 51 ? 13.484 11.75 9.195 1 97 51 SER B C 1
ATOM 1223 O O . SER B 1 51 ? 13.133 10.57 9.125 1 97 51 SER B O 1
ATOM 1225 N N . THR B 1 52 ? 14.531 12.203 9.922 1 96.25 52 THR B N 1
ATOM 1226 C CA . THR B 1 52 ? 15.344 11.273 10.719 1 96.25 52 THR B CA 1
ATOM 1227 C C . THR B 1 52 ? 14.492 10.594 11.781 1 96.25 52 THR B C 1
ATOM 1229 O O . THR B 1 52 ? 14.633 9.398 12.023 1 96.25 52 THR B O 1
ATOM 1232 N N . ASP B 1 53 ? 13.602 11.375 12.398 1 96.94 53 ASP B N 1
A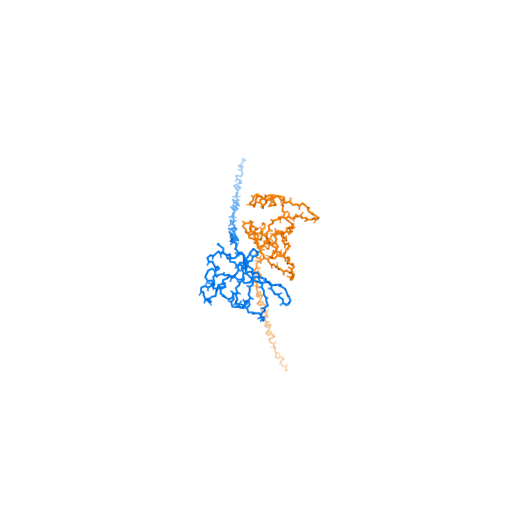TOM 1233 C CA . ASP B 1 53 ? 12.727 10.82 13.43 1 96.94 53 ASP B CA 1
ATOM 1234 C C . ASP B 1 53 ? 11.812 9.75 12.852 1 96.94 53 ASP B C 1
ATOM 1236 O O . ASP B 1 53 ? 11.562 8.727 13.484 1 96.94 53 ASP B O 1
ATOM 1240 N N . GLU B 1 54 ? 11.281 10 11.703 1 97.69 54 GLU B N 1
ATOM 1241 C CA . GLU B 1 54 ? 10.391 9.047 11.055 1 97.69 54 GLU B CA 1
ATOM 1242 C C . GLU B 1 54 ? 11.125 7.758 10.695 1 97.69 54 GLU B C 1
ATOM 1244 O O . GLU B 1 54 ? 10.602 6.66 10.883 1 97.69 54 GLU B O 1
ATOM 1249 N N . VAL B 1 55 ? 12.367 7.863 10.172 1 98.31 55 VAL B N 1
ATOM 1250 C CA . VAL B 1 55 ? 13.188 6.703 9.828 1 98.31 55 VAL B CA 1
ATOM 1251 C C . VAL B 1 55 ? 13.477 5.887 11.094 1 98.31 55 VAL B C 1
ATOM 1253 O O . VAL B 1 55 ? 13.398 4.656 11.07 1 98.31 55 VAL B O 1
ATOM 1256 N N . GLN B 1 56 ? 13.742 6.566 12.117 1 97.38 56 GLN B N 1
ATOM 1257 C CA . GLN B 1 56 ? 14.008 5.887 13.383 1 97.38 56 GLN B CA 1
ATOM 1258 C C . GLN B 1 56 ? 12.766 5.156 13.883 1 97.38 56 GLN B C 1
ATOM 1260 O O . GLN B 1 56 ? 12.867 4.055 14.43 1 97.38 56 GLN B O 1
ATOM 1265 N N . ALA B 1 57 ? 11.648 5.773 13.695 1 97.31 57 ALA B N 1
ATOM 1266 C CA . ALA B 1 57 ? 10.391 5.152 14.102 1 97.31 57 ALA B CA 1
ATOM 1267 C C . ALA B 1 57 ? 10.141 3.861 13.328 1 97.31 57 ALA B C 1
ATOM 1269 O O . ALA B 1 57 ? 9.711 2.855 13.906 1 97.31 57 ALA B O 1
ATOM 1270 N N . LEU B 1 58 ? 10.422 3.91 12.055 1 97.88 58 LEU B N 1
ATOM 1271 C CA . LEU B 1 58 ? 10.258 2.725 11.219 1 97.88 58 LEU B CA 1
ATOM 1272 C C . LEU B 1 58 ? 11.211 1.618 11.664 1 97.88 58 LEU B C 1
ATOM 1274 O O . LEU B 1 58 ? 10.805 0.461 11.789 1 97.88 58 LEU B O 1
ATOM 1278 N N . SER B 1 59 ? 12.43 2.037 11.898 1 97.75 59 SER B N 1
ATOM 1279 C CA . SER B 1 59 ? 13.438 1.073 12.32 1 97.75 59 SER B CA 1
ATOM 1280 C C . SER B 1 59 ? 13.062 0.412 13.641 1 97.75 59 SER B C 1
ATOM 1282 O O . SER B 1 59 ? 13.234 -0.797 13.805 1 97.75 59 SER B O 1
ATOM 1284 N N . LYS B 1 60 ? 12.57 1.231 14.508 1 97.44 60 LYS B N 1
ATOM 1285 C CA . LYS B 1 60 ? 12.156 0.725 15.812 1 97.44 60 LYS B CA 1
ATOM 1286 C C . LYS B 1 60 ? 10.961 -0.217 15.68 1 97.44 60 LYS B C 1
ATOM 1288 O O . LYS B 1 60 ? 10.922 -1.264 16.328 1 97.44 60 LYS B O 1
ATOM 1293 N N . ARG B 1 61 ? 10.086 0.088 14.867 1 97.5 61 ARG B N 1
ATOM 1294 C CA . ARG B 1 61 ? 8.875 -0.697 14.688 1 97.5 61 ARG B CA 1
ATOM 1295 C C . ARG B 1 61 ? 9.195 -2.107 14.203 1 97.5 61 ARG B C 1
ATOM 1297 O O . ARG B 1 61 ? 8.586 -3.08 14.656 1 97.5 61 ARG B O 1
ATOM 1304 N N . PHE B 1 62 ? 10.109 -2.188 13.297 1 97.94 62 PHE B N 1
ATOM 1305 C CA . PHE B 1 62 ? 10.391 -3.471 12.664 1 97.94 62 PHE B CA 1
ATOM 1306 C C . PHE B 1 62 ? 11.633 -4.117 13.281 1 97.94 62 PHE B C 1
ATOM 1308 O O . PHE B 1 62 ? 12.023 -5.215 12.883 1 97.94 62 PHE B O 1
ATOM 1315 N N . GLN B 1 63 ? 12.312 -3.428 14.203 1 98.06 63 GLN B N 1
ATOM 1316 C CA . GLN B 1 63 ? 13.539 -3.91 14.828 1 98.06 63 GLN B CA 1
ATOM 1317 C C . GLN B 1 63 ? 14.602 -4.242 13.789 1 98.06 63 GLN B C 1
ATOM 1319 O O . GLN B 1 63 ? 15.219 -5.305 13.836 1 98.06 63 GLN B O 1
ATOM 1324 N N . ILE B 1 64 ? 14.688 -3.461 12.812 1 98.19 64 ILE B N 1
ATOM 1325 C CA . ILE B 1 64 ? 15.633 -3.596 11.719 1 98.19 64 ILE B CA 1
ATOM 1326 C C . ILE B 1 64 ? 16.328 -2.256 11.469 1 98.19 64 ILE B C 1
ATOM 1328 O O . ILE B 1 64 ? 15.68 -1.207 11.461 1 98.19 64 ILE B O 1
ATOM 1332 N N . SER B 1 65 ? 17.609 -2.166 11.281 1 97.06 65 SER B N 1
ATOM 1333 C CA . SER B 1 65 ? 18.344 -0.931 11.023 1 97.06 65 SER B CA 1
ATOM 1334 C C . SER B 1 65 ? 18.156 -0.462 9.586 1 97.06 65 SER B C 1
ATOM 1336 O O . SER B 1 65 ? 17.922 -1.273 8.688 1 97.06 65 SER B O 1
ATOM 1338 N N . SER B 1 66 ? 18.188 0.773 9.445 1 98.19 66 SER B N 1
ATOM 1339 C CA . SER B 1 66 ? 18.172 1.36 8.109 1 98.19 66 SER B CA 1
ATOM 1340 C C . SER B 1 66 ? 19.594 1.501 7.562 1 98.19 66 SER B C 1
ATOM 1342 O O . SER B 1 66 ? 20.547 1.657 8.32 1 98.19 66 SER B O 1
ATOM 1344 N N . ILE B 1 67 ? 19.734 1.405 6.219 1 98.56 67 ILE B N 1
ATOM 1345 C CA . ILE B 1 67 ? 21 1.598 5.52 1 98.56 67 ILE B CA 1
ATOM 1346 C C . ILE B 1 67 ? 20.953 2.896 4.715 1 98.56 67 ILE B C 1
ATOM 1348 O O . ILE B 1 67 ? 20.094 3.061 3.842 1 98.56 67 ILE B O 1
ATOM 1352 N N . PRO B 1 68 ? 21.828 3.871 4.984 1 98.06 68 PRO B N 1
ATOM 1353 C CA . PRO B 1 68 ? 21.812 5.133 4.238 1 98.06 68 PRO B CA 1
ATOM 1354 C C . PRO B 1 68 ? 22.156 4.945 2.76 1 98.06 68 PRO B C 1
ATOM 1356 O O . PRO B 1 68 ? 23.016 4.145 2.416 1 98.06 68 PRO B O 1
ATOM 1359 N N . ILE B 1 69 ? 21.531 5.578 1.855 1 98.38 69 ILE B N 1
ATOM 1360 C CA . ILE B 1 69 ? 21.828 5.723 0.436 1 98.38 69 ILE B CA 1
ATOM 1361 C C . ILE B 1 69 ? 21.75 7.195 0.041 1 98.38 69 ILE B C 1
ATOM 1363 O O . ILE B 1 69 ? 21.422 8.047 0.864 1 98.38 69 ILE B O 1
ATOM 1367 N N . ASP B 1 70 ? 22.078 7.461 -1.233 1 97.88 70 ASP B N 1
ATOM 1368 C CA . ASP B 1 70 ? 21.938 8.844 -1.688 1 97.88 70 ASP B CA 1
ATOM 1369 C C . ASP B 1 70 ? 20.5 9.32 -1.603 1 97.88 70 ASP B C 1
ATOM 1371 O O . ASP B 1 70 ? 19.609 8.719 -2.209 1 97.88 70 ASP B O 1
ATOM 1375 N N . ASN B 1 71 ? 20.141 10.375 -0.786 1 98.12 71 ASN B N 1
ATOM 1376 C CA . ASN B 1 71 ? 18.875 11.094 -0.673 1 98.12 71 ASN B CA 1
ATOM 1377 C C . ASN B 1 71 ? 17.844 10.297 0.119 1 98.12 71 ASN B C 1
ATOM 1379 O O . ASN B 1 71 ? 16.672 10.641 0.134 1 98.12 71 ASN B O 1
ATOM 1383 N N . GLY B 1 72 ? 18.297 9.164 0.754 1 98.56 72 GLY B N 1
ATOM 1384 C CA . GLY B 1 72 ? 17.312 8.391 1.502 1 98.56 72 GLY B CA 1
ATOM 1385 C C . GLY B 1 72 ? 17.922 7.242 2.275 1 98.56 72 GLY B C 1
ATOM 1386 O O . GLY B 1 72 ? 19.078 7.332 2.73 1 98.56 72 GLY B O 1
ATOM 1387 N N . VAL B 1 73 ? 17.062 6.234 2.52 1 98.88 73 VAL B N 1
ATOM 1388 C CA . VAL B 1 73 ? 17.484 5.051 3.26 1 98.88 73 VAL B CA 1
ATOM 1389 C C . VAL B 1 73 ? 16.875 3.801 2.633 1 98.88 73 VAL B C 1
ATOM 1391 O O . VAL B 1 73 ? 15.875 3.889 1.912 1 98.88 73 VAL B O 1
ATOM 1394 N N . VAL B 1 74 ? 17.562 2.645 2.842 1 98.88 74 VAL B N 1
ATOM 1395 C CA . VAL B 1 74 ? 16.969 1.332 2.578 1 98.88 74 VAL B CA 1
ATOM 1396 C C . VAL B 1 74 ? 16.641 0.638 3.896 1 98.88 74 VAL B C 1
ATOM 1398 O O . VAL B 1 74 ? 17.453 0.644 4.828 1 98.88 74 VAL B O 1
ATOM 1401 N N . ILE B 1 75 ? 15.5 0.17 3.998 1 98.75 75 ILE B N 1
ATOM 1402 C CA . ILE B 1 75 ? 15.102 -0.67 5.121 1 98.75 75 ILE B CA 1
ATOM 1403 C C . ILE B 1 75 ? 14.727 -2.062 4.617 1 98.75 75 ILE B C 1
ATOM 1405 O O . ILE B 1 75 ? 14.016 -2.197 3.621 1 98.75 75 ILE B O 1
ATOM 1409 N N . LYS B 1 76 ? 15.203 -3.143 5.258 1 98.75 76 LYS B N 1
ATOM 1410 C CA . LYS B 1 76 ? 14.953 -4.523 4.855 1 98.75 76 LYS B CA 1
ATOM 1411 C C . LYS B 1 76 ? 13.562 -4.98 5.27 1 98.75 76 LYS B C 1
ATOM 1413 O O . LYS B 1 76 ? 13.414 -5.953 6.008 1 98.75 76 LYS B O 1
ATOM 1418 N N . VAL B 1 77 ? 12.586 -4.266 4.805 1 98.75 77 VAL B N 1
ATOM 1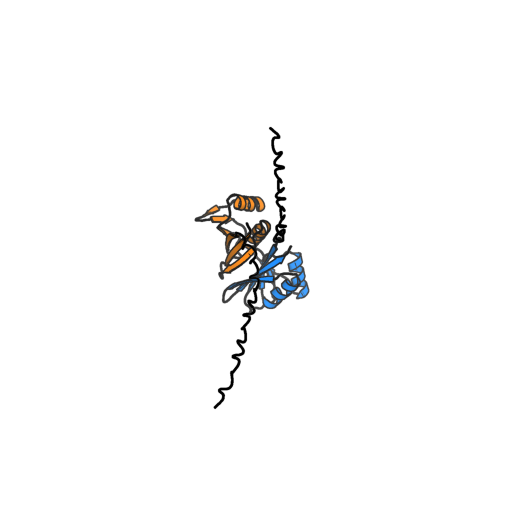419 C CA . VAL B 1 77 ? 11.164 -4.508 4.996 1 98.75 77 VAL B CA 1
ATOM 1420 C C . VAL B 1 77 ? 10.414 -4.273 3.686 1 98.75 77 VAL B C 1
ATOM 1422 O O . VAL B 1 77 ? 10.734 -3.342 2.941 1 98.75 77 VAL B O 1
ATOM 1425 N N . ALA B 1 78 ? 9.398 -5.102 3.447 1 98.75 78 ALA B N 1
ATOM 1426 C CA . ALA B 1 78 ? 8.641 -5.031 2.203 1 98.75 78 ALA B CA 1
ATOM 1427 C C . ALA B 1 78 ? 7.922 -3.689 2.078 1 98.75 78 ALA B C 1
ATOM 1429 O O . ALA B 1 78 ? 7.445 -3.139 3.072 1 98.75 78 ALA B O 1
ATOM 1430 N N . PRO B 1 79 ? 7.754 -3.207 0.851 1 98.81 79 PRO B N 1
ATOM 1431 C CA . PRO B 1 79 ? 7.125 -1.901 0.636 1 98.81 79 PRO B CA 1
ATOM 1432 C C . PRO B 1 79 ? 5.711 -1.829 1.205 1 98.81 79 PRO B C 1
ATOM 1434 O O . PRO B 1 79 ? 5.312 -0.796 1.75 1 98.81 79 PRO B O 1
ATOM 1437 N N . SER B 1 80 ? 4.914 -2.939 1.034 1 98.75 80 SER B N 1
ATOM 1438 C CA . SER B 1 80 ? 3.541 -2.918 1.523 1 98.75 80 SER B CA 1
ATOM 1439 C C . SER B 1 80 ? 3.492 -2.639 3.021 1 98.75 80 SER B C 1
ATOM 1441 O O . SER B 1 80 ? 2.621 -1.904 3.492 1 98.75 80 SER B O 1
ATOM 1443 N N . LEU B 1 81 ? 4.434 -3.139 3.779 1 98.62 81 LEU B N 1
ATOM 1444 C CA . LEU B 1 81 ? 4.5 -2.936 5.223 1 98.62 81 LEU B CA 1
ATOM 1445 C C . LEU B 1 81 ? 4.969 -1.523 5.551 1 98.62 81 LEU B C 1
ATOM 1447 O O . LEU B 1 81 ? 4.426 -0.876 6.449 1 98.62 81 LEU B O 1
ATOM 1451 N N . ILE B 1 82 ? 5.977 -1.003 4.828 1 98.81 82 ILE B N 1
ATOM 1452 C CA . ILE B 1 82 ? 6.492 0.347 5.027 1 98.81 82 ILE B CA 1
ATOM 1453 C C . ILE B 1 82 ? 5.379 1.365 4.789 1 98.81 82 ILE B C 1
ATOM 1455 O O . ILE B 1 82 ? 5.18 2.279 5.59 1 98.81 82 ILE B O 1
ATOM 1459 N N . ILE B 1 83 ? 4.672 1.129 3.678 1 98.81 83 ILE B N 1
ATOM 1460 C CA . ILE B 1 83 ? 3.611 2.055 3.293 1 98.81 83 ILE B CA 1
ATOM 1461 C C . ILE B 1 83 ? 2.537 2.09 4.375 1 98.81 83 ILE B C 1
ATOM 1463 O O . ILE B 1 83 ? 2.094 3.164 4.785 1 98.81 83 ILE B O 1
ATOM 1467 N N . ASN B 1 84 ? 2.16 0.987 4.895 1 98.44 84 ASN B N 1
ATOM 1468 C CA . ASN B 1 84 ? 1.135 0.94 5.93 1 98.44 84 ASN B CA 1
ATOM 1469 C C . ASN B 1 84 ? 1.641 1.526 7.246 1 98.44 84 ASN B C 1
ATOM 1471 O O . ASN B 1 84 ? 0.861 2.076 8.023 1 98.44 84 ASN B O 1
ATOM 1475 N N . SER B 1 85 ? 2.938 1.435 7.477 1 98.19 85 SER B N 1
ATOM 1476 C CA . SER B 1 85 ? 3.506 2.074 8.664 1 98.19 85 SER B CA 1
ATOM 1477 C C . SER B 1 85 ? 3.492 3.594 8.531 1 98.19 85 SER B C 1
ATOM 1479 O O . SER B 1 85 ? 3.189 4.305 9.492 1 98.19 85 SER B O 1
ATOM 1481 N N . LEU B 1 86 ? 3.805 4.062 7.348 1 98 86 LEU B N 1
ATOM 1482 C CA . LEU B 1 86 ? 3.77 5.496 7.086 1 98 86 LEU B CA 1
ATOM 1483 C C . LEU B 1 86 ? 2.344 6.027 7.168 1 98 86 LEU B C 1
ATOM 1485 O O . LEU B 1 86 ? 2.123 7.164 7.598 1 98 86 LEU B O 1
ATOM 1489 N N . ALA B 1 87 ? 1.396 5.176 6.738 1 97.44 87 ALA B N 1
ATOM 1490 C CA . ALA B 1 87 ? -0.01 5.543 6.887 1 97.44 87 ALA B CA 1
ATOM 1491 C C . ALA B 1 87 ? -0.356 5.812 8.352 1 97.44 87 ALA B C 1
ATOM 1493 O O . ALA B 1 87 ? -1.134 6.719 8.648 1 97.44 87 ALA B O 1
ATOM 1494 N N . GLN B 1 88 ? 0.227 5.039 9.203 1 95.31 88 GLN B N 1
ATOM 1495 C CA . GLN B 1 88 ? -0.01 5.219 10.633 1 95.31 88 GLN B CA 1
ATOM 1496 C C . GLN B 1 88 ? 0.599 6.527 11.133 1 95.31 88 GLN B C 1
ATOM 1498 O O . GLN B 1 88 ? 0.239 7.02 12.203 1 95.31 88 GLN B O 1
ATOM 1503 N N . LEU B 1 89 ? 1.554 7.055 10.391 1 94.25 89 LEU B N 1
ATOM 1504 C CA . LEU B 1 89 ? 2.162 8.336 10.734 1 94.25 89 LEU B CA 1
ATOM 1505 C C . LEU B 1 89 ? 1.419 9.484 10.062 1 94.25 89 LEU B C 1
ATOM 1507 O O . LEU B 1 89 ? 1.849 10.641 10.148 1 94.25 89 LEU B O 1
ATOM 1511 N N . GLY B 1 90 ? 0.332 9.203 9.305 1 93.62 90 GLY B N 1
ATOM 1512 C CA . GLY B 1 90 ? -0.538 10.227 8.734 1 93.62 90 GLY B CA 1
ATOM 1513 C C . GLY B 1 90 ? -0.353 10.406 7.242 1 93.62 90 GLY B C 1
ATOM 1514 O O . GLY B 1 90 ? -0.984 11.273 6.637 1 93.62 90 GLY B O 1
ATOM 1515 N N . TYR B 1 91 ? 0.521 9.594 6.715 1 96.69 91 TYR B N 1
ATOM 1516 C CA . TYR B 1 91 ? 0.726 9.711 5.273 1 96.69 91 TYR B CA 1
ATOM 1517 C C . TYR B 1 91 ? -0.358 8.969 4.504 1 96.69 91 TYR B C 1
ATOM 1519 O O . TYR B 1 91 ? -0.79 7.891 4.914 1 96.69 91 TYR B O 1
ATOM 1527 N N . LYS B 1 92 ? -0.658 9.547 3.279 1 97.5 92 LYS B N 1
ATOM 1528 C CA . LYS B 1 92 ? -1.57 8.922 2.324 1 97.5 92 LYS B CA 1
ATOM 1529 C C . LYS B 1 92 ? -0.898 8.727 0.967 1 97.5 92 LYS B C 1
ATOM 1531 O O . LYS B 1 92 ? -0.191 9.617 0.487 1 97.5 92 LYS B O 1
ATOM 1536 N N . VAL B 1 93 ? -1.149 7.531 0.43 1 98.69 93 VAL B N 1
ATOM 1537 C CA . VAL B 1 93 ? -0.685 7.363 -0.943 1 98.69 93 VAL B CA 1
ATOM 1538 C C . VAL B 1 93 ? -1.523 8.227 -1.881 1 98.69 93 VAL B C 1
ATOM 1540 O O . VAL B 1 93 ? -2.754 8.156 -1.864 1 98.69 93 VAL B O 1
ATOM 1543 N N . ILE B 1 94 ? -0.8 9.016 -2.721 1 97.81 94 ILE B N 1
ATOM 1544 C CA . ILE B 1 94 ? -1.561 9.891 -3.6 1 97.81 94 ILE B CA 1
ATOM 1545 C C . ILE B 1 94 ? -1.274 9.539 -5.059 1 97.81 94 ILE B C 1
ATOM 1547 O O . ILE B 1 94 ? -2.006 9.953 -5.961 1 97.81 94 ILE B O 1
ATOM 1551 N N . SER B 1 95 ? -0.196 8.82 -5.301 1 98.5 95 SER B N 1
ATOM 1552 C CA . SER B 1 95 ? 0.114 8.367 -6.656 1 98.5 95 SER B CA 1
ATOM 1553 C C . SER B 1 95 ? 1.104 7.211 -6.637 1 98.5 95 SER B C 1
ATOM 1555 O O . SER B 1 95 ? 1.838 7.027 -5.664 1 98.5 95 SER B O 1
ATOM 1557 N N . SER B 1 96 ? 1.113 6.402 -7.715 1 98.56 96 SER B N 1
ATOM 1558 C CA . SER B 1 96 ? 2.121 5.367 -7.93 1 98.56 96 SER B CA 1
ATOM 1559 C C . SER B 1 96 ? 2.535 5.293 -9.391 1 98.56 96 SER B C 1
ATOM 1561 O O . SER B 1 96 ? 1.745 5.613 -10.289 1 98.56 96 SER B O 1
ATOM 1563 N N . THR B 1 97 ? 3.797 4.969 -9.609 1 98.25 97 THR B N 1
ATOM 1564 C CA . THR B 1 97 ? 4.309 4.793 -10.961 1 98.25 97 THR B CA 1
ATOM 1565 C C . THR B 1 97 ? 5.336 3.666 -11.008 1 98.25 97 THR B C 1
ATOM 1567 O O . THR B 1 97 ? 6.023 3.402 -10.016 1 98.25 97 THR B O 1
ATOM 1570 N N . GLY B 1 98 ? 5.359 3 -12.102 1 97.19 98 GLY B N 1
ATOM 1571 C CA . GLY B 1 98 ? 6.305 1.906 -12.273 1 97.19 98 GLY B CA 1
ATOM 1572 C C . GLY B 1 98 ? 5.648 0.622 -12.742 1 97.19 98 GLY B C 1
ATOM 1573 O O . GLY B 1 98 ? 4.441 0.589 -12.992 1 97.19 98 GLY B O 1
ATOM 1574 N N . GLU B 1 99 ? 6.414 -0.492 -12.891 1 91.38 99 GLU B N 1
ATOM 1575 C CA . GLU B 1 99 ? 5.934 -1.802 -13.32 1 91.38 99 GLU B CA 1
ATOM 1576 C C . GLU B 1 99 ? 6.531 -2.916 -12.469 1 91.38 99 GLU B C 1
ATOM 1578 O O . GLU B 1 99 ? 5.938 -3.33 -11.469 1 91.38 99 GLU B O 1
ATOM 1583 N N . ALA B 1 100 ? 7.77 -3.277 -12.719 1 89.44 100 ALA B N 1
ATOM 1584 C CA . ALA B 1 100 ? 8.445 -4.262 -11.883 1 89.44 100 ALA B CA 1
ATOM 1585 C C . ALA B 1 100 ? 8.734 -3.691 -10.5 1 89.44 100 ALA B C 1
ATOM 1587 O O . ALA B 1 100 ? 8.5 -4.352 -9.484 1 89.44 100 ALA B O 1
ATOM 1588 N N . GLU B 1 101 ? 9.32 -2.514 -10.477 1 95.88 101 GLU B N 1
ATOM 1589 C CA . GLU B 1 101 ? 9.406 -1.691 -9.273 1 95.88 101 GLU B CA 1
ATOM 1590 C C . GLU B 1 101 ? 8.461 -0.496 -9.352 1 95.88 101 GLU B C 1
ATOM 1592 O O . GLU B 1 101 ? 8.32 0.124 -10.406 1 95.88 101 GLU B O 1
ATOM 1597 N N . VAL B 1 102 ? 7.891 -0.251 -8.227 1 98.56 102 VAL B N 1
ATOM 1598 C CA . VAL B 1 102 ? 6.926 0.84 -8.148 1 98.56 102 VAL B CA 1
ATOM 1599 C C . VAL B 1 102 ? 7.445 1.923 -7.207 1 98.56 102 VAL B C 1
ATOM 1601 O O . VAL B 1 102 ? 8.133 1.624 -6.23 1 98.56 102 VAL B O 1
ATOM 1604 N N . VAL B 1 103 ? 7.172 3.182 -7.57 1 98.88 103 VAL B N 1
ATOM 1605 C CA . VAL B 1 103 ? 7.332 4.316 -6.668 1 98.88 103 VAL B CA 1
ATOM 1606 C C . VAL B 1 103 ? 5.965 4.793 -6.184 1 98.88 103 VAL B C 1
ATOM 1608 O O . VAL B 1 103 ? 5.117 5.184 -6.988 1 98.88 103 VAL B O 1
ATOM 1611 N N . TRP B 1 104 ? 5.742 4.68 -4.91 1 98.88 104 TRP B N 1
ATOM 1612 C CA . TRP B 1 104 ? 4.559 5.277 -4.297 1 98.88 104 TRP B CA 1
ATOM 1613 C C . TRP B 1 104 ? 4.887 6.648 -3.709 1 98.88 104 TRP B C 1
ATOM 1615 O O . TRP B 1 104 ? 5.816 6.781 -2.912 1 98.88 104 TRP B O 1
ATOM 1625 N N . THR B 1 105 ? 4.141 7.645 -4.109 1 98.88 105 THR B N 1
ATOM 1626 C CA . THR B 1 105 ? 4.207 8.984 -3.539 1 98.88 105 THR B CA 1
ATOM 1627 C C . THR B 1 105 ? 3.17 9.156 -2.434 1 98.88 105 THR B C 1
ATOM 1629 O O . THR B 1 105 ? 1.976 8.953 -2.658 1 98.88 105 THR B O 1
ATOM 1632 N N . LEU B 1 106 ? 3.645 9.445 -1.244 1 98.38 106 LEU B N 1
ATOM 1633 C CA . LEU B 1 106 ? 2.748 9.641 -0.11 1 98.38 106 LEU B CA 1
ATOM 1634 C C . LEU B 1 106 ? 2.775 11.094 0.36 1 98.38 106 LEU B C 1
ATOM 1636 O O . LEU B 1 106 ? 3.807 11.766 0.262 1 98.38 106 LEU B O 1
ATOM 1640 N N . GLN B 1 107 ? 1.638 11.453 0.877 1 97.44 107 GLN B N 1
ATOM 1641 C CA . GLN B 1 107 ? 1.492 12.844 1.302 1 97.44 107 GLN B CA 1
ATOM 1642 C C . GLN B 1 107 ? 0.898 12.93 2.705 1 97.44 107 GLN B C 1
ATOM 1644 O O . GLN B 1 107 ? 0.06 12.109 3.082 1 97.44 107 GLN B O 1
ATOM 1649 N N . ARG B 1 108 ? 1.385 13.852 3.482 1 94.94 108 ARG B N 1
ATOM 1650 C CA . ARG B 1 108 ? 0.83 14.172 4.793 1 94.94 108 ARG B CA 1
ATOM 1651 C C . ARG B 1 108 ? 0.594 15.672 4.938 1 94.94 108 ARG B C 1
ATOM 1653 O O . ARG B 1 108 ? 1.43 16.484 4.523 1 94.94 108 ARG B O 1
ATOM 1660 N N . GLU B 1 109 ? -0.534 15.992 5.441 1 90.25 109 GLU B N 1
ATOM 1661 C CA . GLU B 1 109 ? -0.791 17.406 5.719 1 90.25 109 GLU B CA 1
ATOM 1662 C C . GLU B 1 109 ? -0.009 17.875 6.945 1 90.25 109 GLU B C 1
ATOM 1664 O O . GLU B 1 109 ? 0.083 17.156 7.941 1 90.25 109 GLU B O 1
ATOM 1669 N N . LEU B 1 110 ? 0.52 19.125 6.863 1 85.69 110 LEU B N 1
ATOM 1670 C CA . LEU B 1 110 ? 1.293 19.703 7.957 1 85.69 110 LEU B CA 1
ATOM 1671 C C . LEU B 1 110 ? 0.449 20.688 8.766 1 85.69 110 LEU B C 1
ATOM 1673 O O . LEU B 1 110 ? -0.429 21.344 8.211 1 85.69 110 LEU B O 1
#

Radius of gyration: 30.16 Å; Cα contacts (8 Å, |Δi|>4): 366; chains: 2; bounding box: 66×101×74 Å

pLDDT: mean 83.84, std 23.59, range [32.19, 98.94]

Solvent-accessible surface area (backbone atoms only — not comparable to full-atom values): 12720 Å² total; per-residue (Å²): 135,84,77,79,80,77,77,75,78,74,75,74,74,72,74,76,75,73,74,68,75,66,73,75,65,72,72,76,67,41,46,44,50,34,37,41,35,34,26,87,85,39,57,35,23,38,39,30,51,65,50,72,68,55,49,49,50,51,24,60,73,68,74,44,72,69,43,82,51,67,72,32,32,34,34,79,42,32,37,70,56,53,52,53,53,41,37,75,73,56,35,39,82,64,34,58,26,49,76,79,42,33,41,38,39,26,39,25,82,102,137,85,80,80,81,77,77,78,77,75,75,76,76,74,75,78,77,74,79,70,79,69,72,75,66,71,76,77,70,52,72,48,59,33,36,41,36,33,25,73,69,36,58,34,21,39,40,29,64,66,50,72,68,54,52,49,49,52,24,61,73,68,72,43,72,69,42,82,49,93,81,34,34,35,34,80,42,31,36,58,58,51,53,38,52,41,11,70,73,51,34,41,79,68,40,46,44,44,60,81,48,34,38,38,37,26,37,24,80,103

Organism: Aedes aegypti (NCBI:txid7159)